Protein AF-A0A0G2EVJ6-F1 (afdb_monomer_lite)

Sequence (222 aa):
MAALQVKLEDRRQQDASMKEVREVLEREWEEVQRPVREKLGAYADEITNRDWMDGRSLSKDNCPQFAADLLIEIRSRFYADLAVEDEDTLAAGQEIREDPPTGPPTRRLLLENMKWVFDNKIKPLTEQFRKELFLCNGEGCEGNPKWYGFEGIIQHYGAKHTTAFSVGNVVVCWKEADWPEEPPFHPDPSKARYGFYNGYPSSSMASQVPAANRAYIRSSWG

Secondary structure (DSSP, 8-state):
-HHHHHHHHHHHHHHHHHHHHHHHHHHHHHHHHHHHHHHHHHHHHHHHHHHHTTTTT--TTTHHHHHHHHHHHHHHHHHHHHHHHHHHHHHTTPPPPPPPTTS--SSS-BHHHHHHHIIIIIHHHHTTT-S--EEB-STT-TTS--EE-HHHHHHHHHHHT-STT-BTTBS--TTTSBPPSS-SB-S-HHHHHHHHHHHS--------PPPP----------

Structure (mmCIF, N/CA/C/O backbone):
data_AF-A0A0G2EVJ6-F1
#
_entry.id   AF-A0A0G2EVJ6-F1
#
loop_
_atom_site.group_PDB
_atom_site.id
_atom_site.type_symbol
_atom_site.label_atom_id
_atom_site.label_alt_id
_atom_site.label_comp_id
_atom_site.label_asym_id
_atom_site.label_entity_id
_atom_site.label_seq_id
_atom_site.pdbx_PDB_ins_code
_atom_site.Cartn_x
_atom_site.Cartn_y
_atom_site.Cartn_z
_atom_site.occupancy
_atom_site.B_iso_or_equiv
_atom_site.auth_seq_id
_atom_site.auth_comp_id
_atom_site.auth_asym_id
_atom_site.auth_atom_id
_atom_site.pdbx_PDB_model_num
ATOM 1 N N . MET A 1 1 ? 7.126 39.626 37.340 1.00 59.19 1 MET A N 1
ATOM 2 C CA . MET A 1 1 ? 7.837 38.406 36.888 1.00 59.19 1 MET A CA 1
ATOM 3 C C . MET A 1 1 ? 7.084 37.113 37.218 1.00 59.19 1 MET A C 1
ATOM 5 O O . MET A 1 1 ? 7.028 36.261 36.347 1.00 59.19 1 MET A O 1
ATOM 9 N N . ALA A 1 2 ? 6.412 36.988 38.373 1.00 66.25 2 ALA A N 1
ATOM 10 C CA . ALA A 1 2 ? 5.641 35.785 38.735 1.00 66.25 2 ALA A CA 1
ATOM 11 C C . ALA A 1 2 ? 4.468 35.440 37.781 1.00 66.25 2 ALA A C 1
ATOM 13 O O . ALA A 1 2 ? 4.327 34.297 37.372 1.00 66.25 2 ALA A O 1
ATOM 14 N N . ALA A 1 3 ? 3.670 36.421 37.337 1.00 68.94 3 ALA A N 1
ATOM 15 C CA . ALA A 1 3 ? 2.520 36.161 36.454 1.00 68.94 3 ALA A CA 1
ATOM 16 C C . ALA A 1 3 ? 2.894 35.625 35.052 1.00 68.94 3 ALA A C 1
ATOM 18 O O . ALA A 1 3 ? 2.099 34.937 34.417 1.00 68.94 3 ALA A O 1
ATOM 19 N N . LEU A 1 4 ? 4.103 35.932 34.565 1.00 68.75 4 LEU A N 1
ATOM 20 C CA . LEU A 1 4 ? 4.627 35.380 33.309 1.00 68.75 4 LEU A CA 1
ATOM 21 C C . LEU A 1 4 ? 5.099 33.933 33.492 1.00 68.75 4 LEU A C 1
ATOM 23 O O . LEU A 1 4 ? 4.909 33.123 32.595 1.00 68.75 4 LEU A O 1
ATOM 27 N N . GLN A 1 5 ? 5.662 33.605 34.658 1.00 67.38 5 GLN A N 1
ATOM 28 C CA . GLN A 1 5 ? 6.067 32.239 34.996 1.00 67.38 5 GLN A CA 1
ATOM 29 C C . GLN A 1 5 ? 4.851 31.316 35.139 1.00 67.38 5 GLN A C 1
ATOM 31 O O . GLN A 1 5 ? 4.866 30.238 34.562 1.00 67.38 5 GLN A O 1
ATOM 36 N N . VAL A 1 6 ? 3.769 31.766 35.788 1.00 72.62 6 VAL A N 1
ATOM 37 C CA . VAL A 1 6 ? 2.520 30.982 35.889 1.00 72.62 6 VAL A CA 1
ATOM 38 C C . VAL A 1 6 ? 1.908 30.711 34.511 1.00 72.62 6 VAL A C 1
ATOM 40 O O . VAL A 1 6 ? 1.600 29.570 34.203 1.00 72.62 6 VAL A O 1
ATOM 43 N N . LYS A 1 7 ? 1.824 31.716 33.624 1.00 72.25 7 LYS A N 1
ATOM 44 C CA . LYS A 1 7 ? 1.300 31.514 32.257 1.00 72.25 7 LYS A CA 1
ATOM 45 C C . LYS A 1 7 ? 2.137 30.550 31.410 1.00 72.25 7 LYS A C 1
ATOM 47 O O . LYS A 1 7 ? 1.590 29.868 30.548 1.00 72.25 7 LYS A O 1
ATOM 52 N N . LEU A 1 8 ? 3.456 30.534 31.601 1.00 74.00 8 LEU A N 1
ATOM 53 C CA . LEU A 1 8 ? 4.340 29.597 30.907 1.00 74.00 8 LEU A CA 1
ATOM 54 C C . LEU A 1 8 ? 4.188 28.179 31.460 1.00 74.00 8 LEU A C 1
ATOM 56 O O . LEU A 1 8 ? 4.172 27.236 30.675 1.00 74.00 8 LEU A O 1
ATOM 60 N N . GLU A 1 9 ? 4.043 28.031 32.775 1.00 72.38 9 GLU A N 1
ATOM 61 C CA . GLU A 1 9 ? 3.844 26.726 33.406 1.00 72.38 9 GLU A CA 1
ATOM 62 C C . GLU A 1 9 ? 2.463 26.139 33.067 1.00 72.38 9 GLU A C 1
ATOM 64 O O . GLU A 1 9 ? 2.390 24.972 32.692 1.00 72.38 9 GLU A O 1
ATOM 69 N N . ASP A 1 10 ? 1.405 26.958 33.051 1.00 71.31 10 ASP A N 1
ATOM 70 C CA . ASP A 1 10 ? 0.063 26.563 32.594 1.00 71.31 10 ASP A CA 1
ATOM 71 C C . ASP A 1 10 ? 0.084 26.100 31.130 1.00 71.31 10 ASP A C 1
ATOM 73 O O . ASP A 1 10 ? -0.474 25.055 30.797 1.00 71.31 10 ASP A O 1
ATOM 77 N N . ARG A 1 11 ? 0.777 26.834 30.242 1.00 72.94 11 ARG A N 1
ATOM 78 C CA . ARG A 1 11 ? 0.942 26.419 28.838 1.00 72.94 11 ARG A CA 1
ATOM 79 C C . ARG A 1 11 ? 1.708 25.098 28.735 1.00 72.94 11 ARG A C 1
ATOM 81 O O . ARG A 1 11 ? 1.311 24.234 27.966 1.00 72.94 11 ARG A O 1
ATOM 88 N N . ARG A 1 12 ? 2.773 24.906 29.522 1.00 78.88 12 ARG A N 1
ATOM 89 C CA . ARG A 1 12 ? 3.545 23.649 29.532 1.00 78.88 12 ARG A CA 1
ATOM 90 C C . ARG A 1 12 ? 2.717 22.468 30.032 1.00 78.88 12 ARG A C 1
ATOM 92 O O . ARG A 1 12 ? 2.845 21.380 29.482 1.00 78.88 12 ARG A O 1
ATOM 99 N N . GLN A 1 13 ? 1.878 22.671 31.045 1.00 76.75 13 GLN A N 1
ATOM 100 C CA . GLN A 1 13 ? 0.962 21.644 31.546 1.00 76.75 13 GLN A CA 1
ATOM 101 C C . GLN A 1 13 ? -0.121 21.302 30.515 1.00 76.75 13 GLN A C 1
ATOM 103 O O . GLN A 1 13 ? -0.407 20.125 30.307 1.00 76.75 13 GLN A O 1
ATOM 108 N N . GLN A 1 14 ? -0.667 22.303 29.817 1.00 74.19 14 GLN A N 1
ATOM 109 C CA . GLN A 1 14 ? -1.601 22.089 28.707 1.00 74.19 14 GLN A CA 1
ATOM 110 C C . GLN A 1 14 ? -0.947 21.323 27.553 1.00 74.19 14 GLN A C 1
ATOM 112 O O . GLN A 1 14 ? -1.513 20.340 27.085 1.00 74.19 14 GLN A O 1
ATOM 117 N N . ASP A 1 15 ? 0.256 21.714 27.132 1.00 79.31 15 ASP A N 1
ATOM 118 C CA . ASP A 1 15 ? 0.995 21.032 26.064 1.00 79.31 15 ASP A CA 1
ATOM 119 C C . ASP A 1 15 ? 1.339 19.583 26.447 1.00 79.31 15 ASP A C 1
ATOM 121 O O . ASP A 1 15 ? 1.217 18.679 25.620 1.00 79.31 15 ASP A O 1
ATOM 125 N N . ALA A 1 16 ? 1.721 19.340 27.707 1.00 78.44 16 ALA A N 1
ATOM 126 C CA . ALA A 1 16 ? 1.982 17.996 28.221 1.00 78.44 16 ALA A CA 1
ATOM 127 C C . ALA A 1 16 ? 0.714 17.129 28.236 1.00 78.44 16 ALA A C 1
ATOM 129 O O . ALA A 1 16 ? 0.751 15.996 27.762 1.00 78.44 16 ALA A O 1
ATOM 130 N N . SER A 1 17 ? -0.411 17.674 28.704 1.00 82.75 17 SER A N 1
ATOM 131 C CA . SER A 1 17 ? -1.699 16.972 28.711 1.00 82.75 17 SER A CA 1
ATOM 132 C C . SER A 1 17 ? -2.198 16.675 27.292 1.00 82.75 17 SER A C 1
ATOM 134 O O . SER A 1 17 ? -2.613 15.555 27.007 1.00 82.75 17 SER A O 1
ATOM 136 N N . MET A 1 18 ? -2.088 17.628 26.361 1.00 83.56 18 MET A N 1
ATOM 137 C CA . MET A 1 18 ? -2.444 17.409 24.953 1.00 83.56 18 MET A CA 1
ATOM 138 C C . MET A 1 18 ? -1.558 16.352 24.292 1.00 83.56 18 MET A C 1
ATOM 140 O O . MET A 1 18 ? -2.039 15.560 23.480 1.00 83.56 18 MET A O 1
ATOM 144 N N . LYS A 1 19 ? -0.265 16.328 24.632 1.00 88.00 19 LYS A N 1
ATOM 145 C CA . LYS A 1 19 ? 0.661 15.307 24.145 1.00 88.00 19 LYS A CA 1
ATOM 146 C C . LYS A 1 19 ? 0.265 13.917 24.647 1.00 88.00 19 LYS A C 1
ATOM 148 O O . LYS A 1 19 ? 0.210 12.998 23.840 1.00 88.00 19 LYS A O 1
ATOM 153 N N . GLU A 1 20 ? -0.052 13.779 25.930 1.00 88.50 20 GLU A N 1
ATOM 154 C CA . GLU A 1 20 ? -0.500 12.508 26.512 1.00 88.50 20 GLU A CA 1
ATOM 155 C C . GLU A 1 20 ? -1.795 12.013 25.853 1.00 88.50 20 GLU A C 1
ATOM 157 O O . GLU A 1 20 ? -1.866 10.864 25.422 1.00 88.50 20 GLU A O 1
ATOM 162 N N . VAL A 1 21 ? -2.783 12.895 25.664 1.00 87.62 21 VAL A N 1
ATOM 163 C CA . VAL A 1 21 ? -4.025 12.559 24.944 1.00 87.62 21 VAL A CA 1
ATOM 164 C C . VAL A 1 21 ? -3.725 12.088 23.520 1.00 87.62 21 VAL A C 1
ATOM 166 O O . VAL A 1 21 ? -4.278 11.087 23.071 1.00 87.62 21 VAL A O 1
ATOM 169 N N . ARG A 1 22 ? -2.819 12.766 22.806 1.00 87.31 22 ARG A N 1
ATOM 170 C CA . ARG A 1 22 ? -2.419 12.366 21.451 1.00 87.31 22 ARG A CA 1
ATOM 171 C C . ARG A 1 22 ? -1.750 10.991 21.426 1.00 87.31 22 ARG A C 1
ATOM 173 O O . ARG A 1 22 ? -2.035 10.215 20.522 1.00 87.31 22 ARG A O 1
ATOM 180 N N . GLU A 1 23 ? -0.878 10.695 22.385 1.00 90.81 23 GLU A N 1
ATOM 181 C CA . GLU A 1 23 ? -0.206 9.394 22.485 1.00 90.81 23 GLU A CA 1
ATOM 182 C C . GLU A 1 23 ? -1.193 8.262 22.796 1.00 90.81 23 GLU A C 1
ATOM 184 O O . GLU A 1 23 ? -1.069 7.172 22.235 1.00 90.81 23 GLU A O 1
ATOM 189 N N . VAL A 1 24 ? -2.195 8.515 23.645 1.00 90.31 24 VAL A N 1
ATOM 190 C CA . VAL A 1 24 ? -3.279 7.554 23.909 1.00 90.31 24 VAL A CA 1
ATOM 191 C C . VAL A 1 24 ? -4.079 7.289 22.636 1.00 90.31 24 VAL A C 1
ATOM 193 O O . VAL A 1 24 ? -4.217 6.132 22.248 1.00 90.31 24 VAL A O 1
ATOM 196 N N . LEU A 1 25 ? -4.524 8.341 21.943 1.00 89.12 25 LEU A N 1
ATOM 197 C CA . LEU A 1 25 ? -5.277 8.208 20.691 1.00 89.12 25 LEU A CA 1
ATOM 198 C C . LEU A 1 25 ? -4.469 7.493 19.601 1.00 89.12 25 LEU A C 1
ATOM 200 O O . LEU A 1 25 ? -5.015 6.699 18.840 1.00 89.12 25 LEU A O 1
ATOM 204 N N . GLU A 1 26 ? -3.165 7.756 19.516 1.00 90.06 26 GLU A N 1
ATOM 205 C CA . GLU A 1 26 ? -2.283 7.076 18.570 1.00 90.06 26 GLU A CA 1
ATOM 206 C C . GLU A 1 26 ? -2.161 5.584 18.880 1.00 90.06 26 GLU A C 1
ATOM 208 O O . GLU A 1 26 ? -2.280 4.765 17.970 1.00 90.06 26 GLU A O 1
ATOM 213 N N . ARG A 1 27 ? -2.010 5.219 20.155 1.00 91.69 27 ARG A N 1
ATOM 214 C CA . ARG A 1 27 ? -1.963 3.815 20.571 1.00 91.69 27 ARG A CA 1
ATOM 215 C C . ARG A 1 27 ? -3.281 3.096 20.305 1.00 91.69 27 ARG A C 1
ATOM 217 O O . ARG A 1 27 ? -3.271 1.981 19.798 1.00 91.69 27 ARG A O 1
ATOM 224 N N . GLU A 1 28 ? -4.409 3.718 20.631 1.00 91.75 28 GLU A N 1
ATOM 225 C CA . GLU A 1 28 ? -5.732 3.155 20.344 1.00 91.75 28 GLU A CA 1
ATOM 226 C C . GLU A 1 28 ? -5.928 2.947 18.841 1.00 91.75 28 GLU A C 1
ATOM 228 O O . GLU A 1 28 ? -6.404 1.894 18.415 1.00 91.75 28 GLU A O 1
ATOM 233 N N . TRP A 1 29 ? -5.492 3.912 18.028 1.00 92.62 29 TRP A N 1
ATOM 234 C CA . TRP A 1 29 ? -5.509 3.786 16.575 1.00 92.62 29 TRP A CA 1
ATOM 235 C C . TRP A 1 29 ? -4.677 2.584 16.109 1.00 92.62 29 TRP A C 1
ATOM 237 O O . TRP A 1 29 ? -5.150 1.785 15.301 1.00 92.62 29 TRP A O 1
ATOM 247 N N . GLU A 1 30 ? -3.462 2.412 16.636 1.00 93.31 30 GLU A N 1
ATOM 248 C CA . GLU A 1 30 ? -2.589 1.283 16.291 1.00 93.31 30 GLU A CA 1
ATOM 249 C C . GLU A 1 30 ? -3.184 -0.069 16.690 1.00 93.31 30 GLU A C 1
ATOM 251 O O . GLU A 1 30 ? -3.120 -1.015 15.905 1.00 93.31 30 GLU A O 1
ATOM 256 N N . GLU A 1 31 ? -3.802 -0.159 17.867 1.00 94.19 31 GLU A N 1
ATOM 257 C CA . GLU A 1 31 ? -4.460 -1.376 18.350 1.00 94.19 31 GLU A CA 1
ATOM 258 C C . GLU A 1 31 ? -5.649 -1.772 17.466 1.00 94.19 31 GLU A C 1
ATOM 260 O O . GLU A 1 31 ? -5.790 -2.946 17.118 1.00 94.19 31 GLU A O 1
ATOM 265 N N . VAL A 1 32 ? -6.468 -0.802 17.042 1.00 94.19 32 VAL A N 1
ATOM 266 C CA . VAL A 1 32 ? -7.594 -1.038 16.117 1.00 94.19 32 VAL A CA 1
ATOM 267 C C . VAL A 1 32 ? -7.100 -1.468 14.733 1.00 94.19 32 VAL A C 1
ATOM 269 O O . VAL A 1 32 ? -7.730 -2.296 14.080 1.00 94.19 32 VAL A O 1
ATOM 272 N N . GLN A 1 33 ? -5.969 -0.928 14.278 1.00 95.88 33 GLN A N 1
ATOM 273 C CA . GLN A 1 33 ? -5.402 -1.214 12.956 1.00 95.88 33 GLN A CA 1
ATOM 274 C C . GLN A 1 33 ? -4.508 -2.455 12.921 1.00 95.88 33 GLN A C 1
ATOM 276 O O . GLN A 1 33 ? -4.187 -2.945 11.834 1.00 95.88 33 GLN A O 1
ATOM 281 N N . ARG A 1 34 ? -4.109 -2.996 14.078 1.00 95.94 34 ARG A N 1
ATOM 282 C CA . ARG A 1 34 ? -3.268 -4.197 14.164 1.00 95.94 34 ARG A CA 1
ATOM 283 C C . ARG A 1 34 ? -3.858 -5.389 13.395 1.00 95.94 34 ARG A C 1
ATOM 285 O O . ARG A 1 34 ? -3.121 -5.921 12.570 1.00 95.94 34 ARG A O 1
ATOM 292 N N . PRO A 1 35 ? -5.144 -5.770 13.547 1.00 96.12 35 PRO A N 1
ATOM 293 C CA . PRO A 1 35 ? -5.710 -6.896 12.798 1.00 96.12 35 PRO A CA 1
ATOM 294 C C . PRO A 1 35 ? -5.681 -6.683 11.280 1.00 96.12 35 PRO A C 1
ATOM 296 O O . PRO A 1 35 ? -5.442 -7.621 10.523 1.00 96.12 35 PRO A O 1
ATOM 299 N N . VAL A 1 36 ? -5.867 -5.438 10.820 1.00 96.88 36 VAL A N 1
ATOM 300 C CA . VAL A 1 36 ? -5.757 -5.095 9.395 1.00 96.88 36 VAL A CA 1
ATOM 301 C C . VAL A 1 36 ? -4.319 -5.308 8.926 1.00 96.88 36 VAL A C 1
ATOM 303 O O . VAL A 1 36 ? -4.091 -5.982 7.928 1.00 96.88 36 VAL A O 1
ATOM 306 N N . ARG A 1 37 ? -3.326 -4.801 9.667 1.00 97.69 37 ARG A N 1
ATOM 307 C CA . ARG A 1 37 ? -1.899 -4.987 9.346 1.00 97.69 37 ARG A CA 1
ATOM 308 C C . ARG A 1 37 ? -1.487 -6.460 9.354 1.00 97.69 37 ARG A C 1
ATOM 310 O O . ARG A 1 37 ? -0.756 -6.879 8.465 1.00 97.69 37 ARG A O 1
ATOM 317 N N . GLU A 1 38 ? -1.975 -7.250 10.305 1.00 98.12 38 GLU A N 1
ATOM 318 C CA . GLU A 1 38 ? -1.740 -8.698 10.355 1.00 98.12 38 GLU A CA 1
ATOM 319 C C . GLU A 1 38 ? -2.305 -9.401 9.113 1.00 98.12 38 GLU A C 1
ATOM 321 O O . GLU A 1 38 ? -1.576 -10.147 8.457 1.00 98.12 38 GLU A O 1
ATOM 326 N N . LYS A 1 39 ? -3.552 -9.091 8.728 1.00 97.75 39 LYS A N 1
ATOM 327 C CA . LYS A 1 39 ? -4.203 -9.620 7.515 1.00 97.75 39 LYS A CA 1
ATOM 328 C C . LYS A 1 39 ? -3.414 -9.261 6.250 1.00 97.75 39 LYS A C 1
ATOM 330 O O . LYS A 1 39 ? -3.073 -10.139 5.462 1.00 97.75 39 LYS A O 1
ATOM 335 N N . LEU A 1 40 ? -3.026 -7.993 6.092 1.00 98.50 40 LEU A N 1
ATOM 336 C CA . LEU A 1 40 ? -2.210 -7.544 4.953 1.00 98.50 40 LEU A CA 1
ATOM 337 C C . LEU A 1 40 ? -0.808 -8.159 4.954 1.00 98.50 40 LEU A C 1
ATOM 339 O O . LEU A 1 40 ? -0.258 -8.455 3.895 1.00 98.50 40 LEU A O 1
ATOM 343 N N . GLY A 1 41 ? -0.227 -8.355 6.136 1.00 98.31 41 GLY A N 1
ATOM 344 C CA . GLY A 1 41 ? 1.062 -9.004 6.294 1.00 98.31 41 GLY A CA 1
ATOM 345 C C . GLY A 1 41 ? 1.029 -10.460 5.840 1.00 98.31 41 GLY A C 1
ATOM 346 O O . GLY A 1 41 ? 1.921 -10.868 5.102 1.00 98.31 41 GLY A O 1
ATOM 347 N N . ALA A 1 42 ? -0.018 -11.200 6.214 1.00 98.38 42 ALA A N 1
ATOM 348 C CA . ALA A 1 42 ? -0.234 -12.574 5.771 1.00 98.38 42 ALA A CA 1
ATOM 349 C C . ALA A 1 42 ? -0.391 -12.658 4.246 1.00 98.38 42 ALA A C 1
ATOM 351 O O . ALA A 1 42 ? 0.273 -13.472 3.607 1.00 98.38 42 ALA A O 1
ATOM 352 N N . TYR A 1 43 ? -1.180 -11.762 3.640 1.00 98.38 43 TYR A N 1
ATOM 353 C CA . TYR A 1 43 ? -1.289 -11.693 2.180 1.00 98.38 43 TYR A CA 1
ATOM 354 C C . TYR A 1 43 ? 0.063 -11.461 1.514 1.00 98.38 43 TYR A C 1
ATOM 356 O O . TYR A 1 43 ? 0.409 -12.163 0.566 1.00 98.38 43 TYR A O 1
ATOM 364 N N . ALA A 1 44 ? 0.836 -10.499 2.019 1.00 98.19 44 ALA A N 1
ATOM 365 C CA . ALA A 1 44 ? 2.145 -10.180 1.474 1.00 98.19 44 ALA A CA 1
ATOM 366 C C . ALA A 1 44 ? 3.099 -11.381 1.534 1.00 98.19 44 ALA A C 1
ATOM 368 O O . ALA A 1 44 ? 3.784 -11.670 0.551 1.00 98.19 44 ALA A O 1
ATOM 369 N N . ASP A 1 45 ? 3.130 -12.085 2.666 1.00 98.00 45 ASP A N 1
ATOM 370 C CA . ASP A 1 45 ? 3.991 -13.252 2.869 1.00 98.00 45 ASP A CA 1
ATOM 371 C C . ASP A 1 45 ? 3.592 -14.400 1.928 1.00 98.00 45 ASP A C 1
ATOM 373 O O . ASP A 1 45 ? 4.454 -15.007 1.288 1.00 98.00 45 ASP A O 1
ATOM 377 N N . GLU A 1 46 ? 2.291 -14.655 1.769 1.00 97.00 46 GLU A N 1
ATOM 378 C CA . GLU A 1 46 ? 1.776 -15.681 0.858 1.00 97.00 46 GLU A CA 1
ATOM 379 C C . GLU A 1 46 ? 2.113 -15.387 -0.609 1.00 97.00 46 GLU A C 1
ATOM 381 O O . GLU A 1 46 ? 2.635 -16.264 -1.298 1.00 97.00 46 GLU A O 1
ATOM 386 N N . ILE A 1 47 ? 1.874 -14.160 -1.083 1.00 96.56 47 ILE A N 1
ATOM 387 C CA . ILE A 1 47 ? 2.177 -13.755 -2.468 1.00 96.56 47 ILE A CA 1
ATOM 388 C C . ILE A 1 47 ? 3.689 -13.824 -2.724 1.00 96.56 47 ILE A C 1
ATOM 390 O O . ILE A 1 47 ? 4.143 -14.357 -3.739 1.00 96.56 47 ILE A O 1
ATOM 394 N N . THR A 1 48 ? 4.493 -13.338 -1.774 1.00 96.75 48 THR A N 1
ATOM 395 C CA . THR A 1 48 ? 5.959 -13.346 -1.887 1.00 96.75 48 THR A CA 1
ATOM 396 C C . THR A 1 48 ? 6.512 -14.772 -1.934 1.00 96.75 48 THR A C 1
ATOM 398 O O . THR A 1 48 ? 7.439 -15.061 -2.697 1.00 96.75 48 THR A O 1
ATOM 401 N N . ASN A 1 49 ? 5.944 -15.694 -1.156 1.00 95.50 49 ASN A N 1
ATOM 402 C CA . ASN A 1 49 ? 6.335 -17.100 -1.189 1.00 95.50 49 ASN A CA 1
ATOM 403 C C . ASN A 1 49 ? 5.935 -17.763 -2.516 1.00 95.50 49 ASN A C 1
ATOM 405 O O . ASN A 1 49 ? 6.781 -18.377 -3.171 1.00 95.50 49 ASN A O 1
ATOM 409 N N . ARG A 1 50 ? 4.672 -17.578 -2.921 1.00 94.38 50 ARG A N 1
ATOM 410 C CA . ARG A 1 50 ? 4.059 -18.205 -4.099 1.00 94.38 50 ARG A CA 1
ATOM 411 C C . ARG A 1 50 ? 4.753 -17.804 -5.401 1.00 94.38 50 ARG A C 1
ATOM 413 O O . ARG A 1 50 ? 5.106 -18.681 -6.185 1.00 94.38 50 ARG A O 1
ATOM 420 N N . ASP A 1 51 ? 4.993 -16.508 -5.599 1.00 92.69 51 ASP A N 1
ATOM 421 C CA . ASP A 1 51 ? 5.404 -15.980 -6.909 1.00 92.69 51 ASP A CA 1
ATOM 422 C C . ASP A 1 51 ? 6.869 -15.525 -6.954 1.00 92.69 51 ASP A C 1
ATOM 424 O O . ASP A 1 51 ? 7.489 -15.498 -8.018 1.00 92.69 51 ASP A O 1
ATOM 428 N N . TRP A 1 52 ? 7.457 -15.196 -5.798 1.00 93.25 52 TRP A N 1
ATOM 429 C CA . TRP A 1 52 ? 8.771 -14.542 -5.719 1.00 93.25 52 TRP A CA 1
ATOM 430 C C . TRP A 1 52 ? 9.836 -15.373 -5.001 1.00 93.25 52 TRP A C 1
ATOM 432 O O . TRP A 1 52 ? 10.905 -14.864 -4.653 1.00 93.25 52 TRP A O 1
ATOM 442 N N . MET A 1 53 ? 9.573 -16.670 -4.805 1.00 91.62 53 MET A N 1
ATOM 443 C CA . MET A 1 53 ? 10.463 -17.602 -4.106 1.00 91.62 53 MET A CA 1
ATOM 444 C C . MET A 1 53 ? 10.958 -17.033 -2.771 1.00 91.62 53 MET A C 1
ATOM 446 O O . MET A 1 53 ? 12.151 -17.125 -2.468 1.00 91.62 53 MET A O 1
ATOM 450 N N . ASP A 1 54 ? 10.053 -16.423 -1.997 1.00 88.88 54 ASP A N 1
ATOM 451 C CA . ASP A 1 54 ? 10.379 -15.805 -0.706 1.00 88.88 54 ASP A CA 1
ATOM 452 C C . ASP A 1 54 ? 11.463 -14.712 -0.859 1.00 88.88 54 ASP A C 1
ATOM 454 O O . ASP A 1 54 ? 12.473 -14.658 -0.160 1.00 88.88 54 ASP A O 1
ATOM 458 N N . GLY A 1 55 ? 11.312 -13.892 -1.903 1.00 87.38 55 GLY A N 1
ATOM 459 C CA . GLY A 1 55 ? 12.218 -12.799 -2.256 1.00 87.38 55 GLY A CA 1
ATOM 460 C C . GLY A 1 55 ? 13.537 -13.226 -2.914 1.00 87.38 55 GLY A C 1
ATOM 461 O O . GLY A 1 55 ? 14.292 -12.367 -3.371 1.00 87.38 55 GLY A O 1
ATOM 462 N N . ARG A 1 56 ? 13.841 -14.527 -3.023 1.00 90.19 56 ARG A N 1
ATOM 463 C CA . ARG A 1 56 ? 15.116 -15.009 -3.597 1.00 90.19 56 ARG A CA 1
ATOM 464 C C . ARG A 1 56 ? 15.245 -14.785 -5.100 1.00 90.19 56 ARG A C 1
ATOM 466 O O . ARG A 1 56 ? 16.363 -14.758 -5.606 1.00 90.19 56 ARG A O 1
ATOM 473 N N . SER A 1 57 ? 14.132 -14.638 -5.819 1.00 92.50 57 SER A N 1
ATOM 474 C CA . SER A 1 57 ? 14.146 -14.314 -7.252 1.00 92.50 57 SER A CA 1
ATOM 475 C C . SER A 1 57 ? 14.333 -12.818 -7.532 1.00 92.50 57 SER A C 1
ATOM 477 O O . SER A 1 57 ? 14.406 -12.416 -8.698 1.00 92.50 57 SER A O 1
ATOM 479 N N . LEU A 1 58 ? 14.388 -11.979 -6.489 1.00 95.44 58 LEU A N 1
ATOM 480 C CA . LEU A 1 58 ? 14.458 -10.534 -6.648 1.00 95.44 58 LEU A CA 1
ATOM 481 C C . LEU A 1 58 ? 15.831 -10.075 -7.129 1.00 95.44 58 LEU A C 1
ATOM 483 O O . LEU A 1 58 ? 16.888 -10.582 -6.758 1.00 95.44 58 LEU A O 1
ATOM 487 N N . SER A 1 59 ? 15.783 -9.063 -7.977 1.00 94.62 59 SER A N 1
ATOM 488 C CA . SER A 1 59 ? 16.912 -8.429 -8.624 1.00 94.62 59 SER A CA 1
ATOM 489 C C . SER A 1 59 ? 16.616 -6.945 -8.822 1.00 94.62 59 SER A C 1
ATOM 491 O O . SER A 1 59 ? 15.494 -6.460 -8.648 1.00 94.62 59 SER A O 1
ATOM 493 N N . LYS A 1 60 ? 17.633 -6.205 -9.259 1.00 93.38 60 LYS A N 1
ATOM 494 C CA . LYS A 1 60 ? 17.498 -4.781 -9.577 1.00 93.38 60 LYS A CA 1
ATOM 495 C C . LYS A 1 60 ? 16.471 -4.484 -10.668 1.00 93.38 60 LYS A C 1
ATOM 497 O O . LYS A 1 60 ? 15.876 -3.408 -10.634 1.00 93.38 60 LYS A O 1
ATOM 502 N N . ASP A 1 61 ? 16.256 -5.415 -11.591 1.00 91.88 61 ASP A N 1
ATOM 503 C CA . ASP A 1 61 ? 15.393 -5.185 -12.747 1.00 91.88 61 ASP A CA 1
ATOM 504 C C . ASP A 1 61 ? 13.930 -5.544 -12.469 1.00 91.88 61 ASP A C 1
ATOM 506 O O . ASP A 1 61 ? 13.041 -4.854 -12.959 1.00 91.88 61 ASP A O 1
ATOM 510 N N . ASN A 1 62 ? 13.666 -6.560 -11.637 1.00 94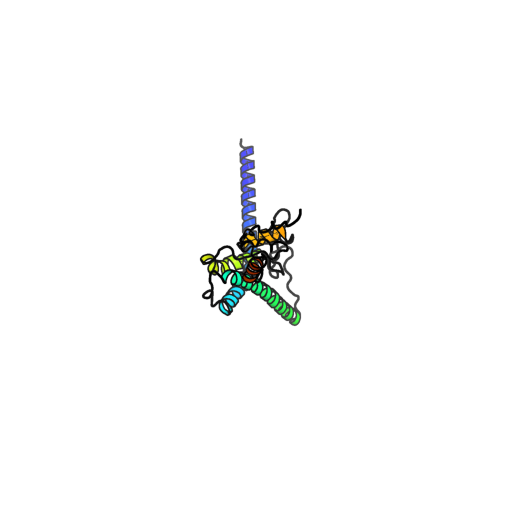.69 62 ASN A N 1
ATOM 511 C CA . ASN A 1 62 ? 12.301 -7.006 -11.331 1.00 94.69 62 ASN A CA 1
ATOM 512 C C . ASN A 1 62 ? 11.738 -6.470 -10.002 1.00 94.69 62 ASN A C 1
ATOM 514 O O . ASN A 1 62 ? 10.527 -6.535 -9.808 1.00 94.69 62 ASN A O 1
ATOM 518 N N . CYS A 1 63 ? 12.553 -5.888 -9.111 1.00 95.25 63 CYS A N 1
ATOM 519 C CA . CYS A 1 63 ? 12.044 -5.342 -7.847 1.00 95.25 63 CYS A CA 1
ATOM 520 C C . CYS A 1 63 ? 10.969 -4.239 -7.991 1.00 95.25 63 CYS A C 1
ATOM 522 O O . CYS A 1 63 ? 10.091 -4.194 -7.128 1.00 95.25 63 CYS A O 1
ATOM 524 N N . PRO A 1 64 ? 10.941 -3.393 -9.050 1.00 96.75 64 PRO A N 1
ATOM 525 C CA . PRO A 1 64 ? 9.811 -2.491 -9.277 1.00 96.75 64 PRO A CA 1
ATOM 526 C C . PRO A 1 64 ? 8.506 -3.233 -9.579 1.00 96.75 64 PRO A C 1
ATOM 528 O O . PRO A 1 64 ? 7.457 -2.850 -9.072 1.00 96.75 64 PRO A O 1
ATOM 531 N N . GLN A 1 65 ? 8.583 -4.301 -10.382 1.00 96.62 65 GLN A N 1
ATOM 532 C CA . GLN A 1 65 ? 7.423 -5.119 -10.736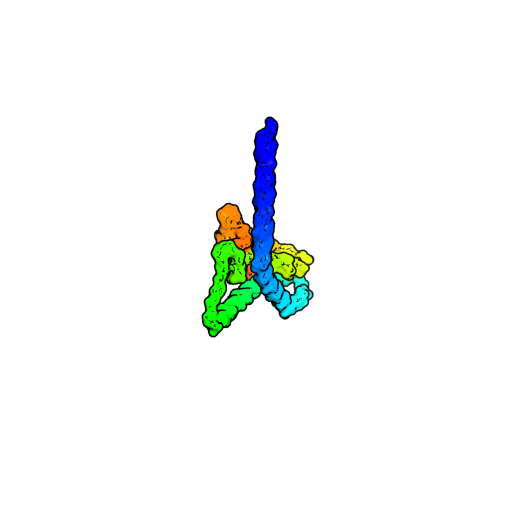 1.00 96.62 65 GLN A CA 1
ATOM 533 C C . GLN A 1 65 ? 6.884 -5.841 -9.501 1.00 96.62 65 GLN A C 1
ATOM 535 O O . GLN A 1 65 ? 5.702 -5.738 -9.211 1.00 96.62 65 GLN A O 1
ATOM 540 N N . PHE A 1 66 ? 7.773 -6.453 -8.714 1.00 97.44 66 PHE A N 1
ATOM 541 C CA . PHE A 1 66 ? 7.423 -7.062 -7.430 1.00 97.44 66 PHE A CA 1
ATOM 542 C C . PHE A 1 66 ? 6.653 -6.101 -6.520 1.00 97.44 66 PHE A C 1
ATOM 544 O O . PHE A 1 66 ? 5.600 -6.451 -5.997 1.00 97.44 66 PHE A O 1
ATOM 551 N N . ALA A 1 67 ? 7.159 -4.876 -6.342 1.00 97.81 67 ALA A N 1
ATOM 552 C CA . ALA A 1 67 ? 6.514 -3.896 -5.477 1.00 97.81 67 ALA A CA 1
ATOM 553 C C . ALA A 1 67 ? 5.121 -3.484 -5.987 1.00 97.81 67 ALA A C 1
ATOM 555 O O . ALA A 1 67 ? 4.213 -3.292 -5.178 1.00 97.81 67 ALA A O 1
ATOM 556 N N . ALA A 1 68 ? 4.951 -3.347 -7.306 1.00 97.75 68 ALA A N 1
ATOM 557 C CA . ALA A 1 68 ? 3.665 -3.026 -7.916 1.00 97.75 68 ALA A CA 1
ATOM 558 C C . ALA A 1 68 ? 2.664 -4.184 -7.773 1.00 97.75 68 ALA A C 1
ATOM 560 O O . ALA A 1 68 ? 1.570 -3.971 -7.248 1.00 97.75 68 ALA A O 1
ATOM 561 N N . ASP A 1 69 ? 3.063 -5.397 -8.164 1.00 97.19 69 ASP A N 1
ATOM 562 C CA . ASP A 1 69 ? 2.225 -6.601 -8.115 1.00 97.19 69 ASP A CA 1
ATOM 563 C C . ASP A 1 69 ? 1.738 -6.874 -6.694 1.00 97.19 69 ASP A C 1
ATOM 565 O O . ASP A 1 69 ? 0.544 -7.071 -6.473 1.00 97.19 69 ASP A O 1
ATOM 569 N N . LEU A 1 70 ? 2.643 -6.796 -5.711 1.00 97.94 70 LEU A N 1
ATOM 570 C CA . LEU A 1 70 ? 2.310 -7.076 -4.320 1.00 97.94 70 LEU A CA 1
ATOM 571 C C . LEU A 1 70 ? 1.240 -6.114 -3.787 1.00 97.94 70 LEU A C 1
ATOM 573 O O . LEU A 1 70 ? 0.266 -6.548 -3.181 1.00 97.94 70 LEU A O 1
ATOM 577 N N . LEU A 1 71 ? 1.389 -4.806 -4.023 1.00 98.50 71 LEU A N 1
ATOM 578 C CA . LEU A 1 71 ? 0.425 -3.808 -3.543 1.00 98.50 71 LEU A CA 1
ATOM 579 C C . LEU A 1 71 ? -0.932 -3.922 -4.258 1.00 98.50 71 LEU A C 1
ATOM 581 O O . LEU A 1 71 ? -1.973 -3.732 -3.625 1.00 98.50 71 LEU A O 1
ATOM 585 N N . ILE A 1 72 ? -0.931 -4.234 -5.557 1.00 98.31 72 ILE A N 1
ATOM 586 C CA . ILE A 1 72 ? -2.156 -4.420 -6.347 1.00 98.31 72 ILE A CA 1
ATOM 587 C C . ILE A 1 72 ? -2.911 -5.666 -5.877 1.00 98.31 72 ILE A C 1
ATOM 589 O O . ILE A 1 72 ? -4.111 -5.592 -5.598 1.00 98.31 72 ILE A O 1
ATOM 593 N N . GLU A 1 73 ? -2.219 -6.797 -5.745 1.00 98.00 73 GLU A N 1
ATOM 594 C CA . GLU A 1 73 ? -2.847 -8.057 -5.352 1.00 98.00 73 GLU A CA 1
ATOM 595 C C . GLU A 1 73 ? -3.338 -8.019 -3.901 1.00 98.00 73 GLU A C 1
ATOM 597 O O . GLU A 1 73 ? -4.454 -8.458 -3.633 1.00 98.00 73 GLU A O 1
ATOM 602 N N . ILE A 1 74 ? -2.581 -7.417 -2.976 1.00 98.38 74 ILE A N 1
ATOM 603 C CA . ILE A 1 74 ? -3.024 -7.221 -1.585 1.00 98.38 74 ILE A CA 1
ATOM 604 C C . ILE A 1 74 ? -4.350 -6.463 -1.533 1.00 98.38 74 ILE A C 1
ATOM 606 O O . ILE A 1 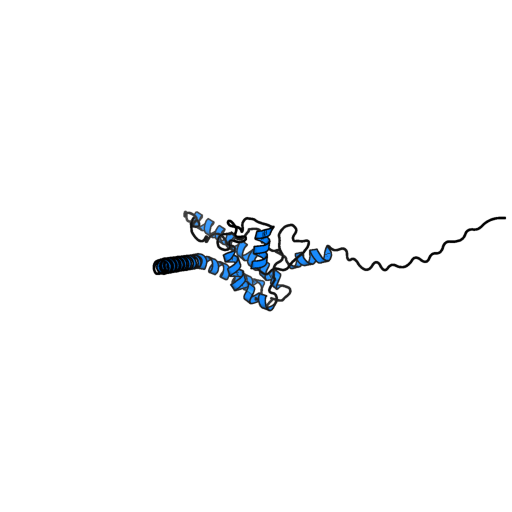74 ? -5.261 -6.872 -0.811 1.00 98.38 74 ILE A O 1
ATOM 610 N N . ARG A 1 75 ? -4.484 -5.378 -2.307 1.00 98.12 75 ARG A N 1
ATOM 611 C CA . ARG A 1 75 ? -5.735 -4.616 -2.374 1.00 98.12 75 ARG A CA 1
ATOM 612 C C . ARG A 1 75 ? -6.870 -5.480 -2.921 1.00 98.12 75 ARG A C 1
ATOM 614 O O . ARG A 1 75 ? -7.945 -5.518 -2.327 1.00 98.12 75 ARG A O 1
ATOM 621 N N . SER A 1 76 ? -6.638 -6.147 -4.052 1.00 97.81 76 SER A N 1
ATOM 622 C CA . SER A 1 76 ? -7.646 -6.995 -4.698 1.00 97.81 76 SER A CA 1
ATOM 623 C C . SER A 1 76 ? -8.140 -8.088 -3.753 1.00 97.81 76 SER A C 1
ATOM 625 O O . SER A 1 76 ? -9.347 -8.246 -3.580 1.00 97.81 76 SER A O 1
ATOM 627 N N . ARG A 1 77 ? -7.215 -8.773 -3.080 1.00 97.62 77 ARG A N 1
ATOM 628 C CA . ARG A 1 77 ? -7.527 -9.837 -2.130 1.00 97.62 77 ARG A CA 1
ATOM 629 C C . ARG A 1 77 ? -8.250 -9.328 -0.891 1.00 97.62 77 ARG A C 1
ATOM 631 O O . ARG A 1 77 ? -9.201 -9.959 -0.458 1.00 97.62 77 ARG A O 1
ATOM 638 N N . PHE A 1 78 ? -7.854 -8.176 -0.352 1.00 98.19 78 PHE A N 1
ATOM 639 C CA . PHE A 1 78 ? -8.525 -7.590 0.808 1.00 98.19 78 PHE A CA 1
ATOM 640 C C . PHE A 1 78 ? -10.021 -7.368 0.556 1.00 98.19 78 PHE A C 1
ATOM 642 O O . PHE A 1 78 ? -10.843 -7.775 1.372 1.00 98.19 78 PHE A O 1
ATOM 649 N N . TYR A 1 79 ? -10.378 -6.763 -0.580 1.00 97.81 79 TYR A N 1
ATOM 650 C CA . TYR A 1 79 ? -11.784 -6.519 -0.910 1.00 97.81 79 TYR A CA 1
ATOM 651 C C . TYR A 1 79 ? -12.525 -7.784 -1.363 1.00 97.81 79 TYR A C 1
ATOM 653 O O . TYR A 1 79 ? -13.721 -7.891 -1.109 1.00 97.81 79 TYR A O 1
ATOM 661 N N . ALA A 1 80 ? -11.839 -8.754 -1.979 1.00 97.50 80 ALA A N 1
ATOM 662 C CA . ALA A 1 80 ? -12.431 -10.055 -2.291 1.00 97.50 80 ALA A CA 1
ATOM 663 C C . ALA A 1 80 ? -12.795 -10.831 -1.015 1.00 97.50 80 ALA A C 1
ATOM 665 O O . ALA A 1 80 ? -13.917 -11.312 -0.893 1.00 97.50 80 ALA A O 1
ATOM 666 N N . ASP A 1 81 ? -11.885 -10.887 -0.041 1.00 96.56 81 ASP A N 1
ATOM 667 C CA . ASP A 1 81 ? -12.136 -11.552 1.239 1.00 96.56 81 ASP A CA 1
ATOM 668 C C . ASP A 1 81 ? -13.246 -10.835 2.023 1.00 96.56 81 ASP A C 1
ATOM 670 O O . ASP A 1 81 ? -14.091 -11.499 2.611 1.00 96.56 81 ASP A O 1
ATOM 674 N N . LEU A 1 82 ? -13.306 -9.495 1.988 1.00 95.62 82 LEU A N 1
ATOM 675 C CA . LEU A 1 82 ? -14.429 -8.751 2.577 1.00 95.62 82 LEU A CA 1
ATOM 676 C C . LEU A 1 82 ? -15.773 -9.095 1.921 1.00 95.62 82 LEU A C 1
ATOM 678 O O . LEU A 1 82 ? -16.764 -9.235 2.628 1.00 95.62 82 LEU A O 1
ATOM 682 N N . ALA A 1 83 ? -15.818 -9.246 0.595 1.00 96.44 83 ALA A N 1
ATOM 683 C CA . ALA A 1 83 ? -17.047 -9.624 -0.097 1.00 96.44 83 ALA A CA 1
ATOM 684 C C . ALA A 1 83 ? -17.527 -11.025 0.320 1.00 96.44 83 ALA A C 1
ATOM 686 O O . ALA A 1 83 ? -18.716 -11.215 0.555 1.00 96.44 83 ALA A O 1
ATOM 687 N N . VAL A 1 84 ? -16.603 -11.979 0.480 1.00 96.62 84 VAL A N 1
ATOM 688 C CA . VAL A 1 84 ? -16.918 -13.328 0.983 1.00 96.62 84 VAL A CA 1
ATOM 689 C C . VAL A 1 84 ? -17.399 -13.280 2.438 1.00 96.62 84 VAL A C 1
ATOM 691 O O . VAL A 1 84 ? -18.420 -13.879 2.764 1.00 96.62 84 VAL A O 1
ATOM 694 N N . GLU A 1 85 ? -16.714 -12.529 3.307 1.00 94.69 85 GLU A N 1
ATOM 695 C CA . GLU A 1 85 ? -17.125 -12.330 4.707 1.00 94.69 85 GLU A CA 1
ATOM 696 C C . GLU A 1 85 ? -18.541 -11.732 4.805 1.00 94.69 85 GLU A C 1
ATOM 698 O O . GLU A 1 85 ? -19.331 -12.124 5.669 1.00 94.69 85 GLU A O 1
ATOM 703 N N . ASP A 1 86 ? -18.880 -10.801 3.914 1.00 95.62 86 ASP A N 1
ATOM 704 C CA . ASP A 1 86 ? -20.200 -10.176 3.857 1.00 95.62 86 ASP A CA 1
ATOM 705 C C . ASP A 1 86 ? -21.278 -11.159 3.385 1.00 95.62 86 ASP A C 1
ATOM 707 O O . ASP A 1 86 ? -22.351 -11.222 3.989 1.00 95.62 86 ASP A O 1
ATOM 711 N N . GLU A 1 87 ? -20.997 -11.963 2.356 1.00 96.31 87 GLU A N 1
ATOM 712 C CA . GLU A 1 87 ? -21.898 -13.026 1.890 1.00 96.31 87 GLU A CA 1
ATOM 713 C C . GLU A 1 87 ? -22.191 -14.047 3.000 1.00 96.31 87 GLU A C 1
ATOM 715 O O . GLU A 1 87 ? -23.359 -14.366 3.245 1.00 96.31 87 GLU A O 1
ATOM 720 N N . ASP A 1 88 ? -21.163 -14.497 3.723 1.00 96.38 88 ASP A N 1
ATOM 721 C CA . ASP A 1 88 ? -21.298 -15.432 4.846 1.00 96.38 88 ASP A CA 1
ATOM 722 C C . ASP A 1 88 ? -22.099 -14.820 6.008 1.00 96.38 88 ASP A C 1
ATOM 724 O O . ASP A 1 88 ? -22.962 -15.480 6.598 1.00 96.38 88 ASP A O 1
ATOM 728 N N . THR A 1 89 ? -21.862 -13.541 6.317 1.00 95.19 89 THR A N 1
ATOM 729 C CA . THR A 1 89 ? -22.581 -12.801 7.371 1.00 95.19 89 THR A CA 1
ATOM 730 C C . THR A 1 89 ? -24.071 -12.690 7.042 1.00 95.19 89 THR A C 1
ATOM 732 O O . THR A 1 89 ? -24.929 -12.984 7.882 1.00 95.19 89 THR A O 1
ATOM 735 N N . LEU A 1 90 ? -24.395 -12.336 5.796 1.00 95.88 90 LEU A N 1
ATOM 736 C CA . LEU A 1 90 ? -25.775 -12.260 5.319 1.00 95.88 90 LEU A CA 1
ATOM 737 C C . LEU A 1 90 ? -26.443 -13.641 5.287 1.00 95.88 90 LEU A C 1
ATOM 739 O O . LEU A 1 90 ? -27.602 -13.769 5.686 1.00 95.88 90 LEU A O 1
ATOM 743 N N . ALA A 1 91 ? -25.723 -14.687 4.870 1.00 96.06 91 ALA A N 1
ATOM 744 C CA . ALA A 1 91 ? -26.218 -16.065 4.878 1.00 96.06 91 ALA A CA 1
ATOM 745 C C . ALA A 1 91 ? -26.509 -16.576 6.301 1.00 96.06 91 ALA A C 1
ATOM 747 O O . ALA A 1 91 ? -27.455 -17.340 6.505 1.00 96.06 91 ALA A O 1
ATOM 748 N N . ALA A 1 92 ? -25.749 -16.110 7.297 1.00 96.12 92 ALA A N 1
ATOM 749 C CA . ALA A 1 92 ? -26.000 -16.358 8.716 1.00 96.12 92 ALA A CA 1
ATOM 750 C C . ALA A 1 92 ? -27.157 -15.515 9.300 1.00 96.12 92 ALA A C 1
ATOM 752 O O . ALA A 1 92 ? -27.490 -15.667 10.478 1.00 96.12 92 ALA A O 1
ATOM 753 N N . GLY A 1 93 ? -27.782 -14.639 8.502 1.00 95.31 93 GLY A N 1
ATOM 754 C CA . GLY A 1 93 ? -28.857 -13.743 8.936 1.00 95.31 93 GLY A CA 1
ATOM 755 C C . GLY A 1 93 ? -28.382 -12.611 9.850 1.00 95.31 93 GLY A C 1
ATOM 756 O O . GLY A 1 93 ? -29.178 -12.083 10.628 1.00 95.31 93 GLY A O 1
ATOM 757 N N . GLN A 1 94 ? -27.094 -12.272 9.799 1.00 95.25 94 GLN A N 1
ATOM 758 C CA . GLN A 1 94 ? -26.478 -11.204 10.580 1.00 95.25 94 GLN A CA 1
ATOM 759 C C . GLN A 1 94 ? -26.321 -9.935 9.730 1.00 95.25 94 GLN A C 1
ATOM 761 O O . GLN A 1 94 ? -26.266 -9.989 8.502 1.00 95.25 94 GLN A O 1
ATOM 766 N N . GLU A 1 95 ? -26.258 -8.777 10.387 1.00 92.44 95 GLU A N 1
ATOM 767 C CA . GLU A 1 95 ? -25.971 -7.505 9.717 1.00 92.44 95 GLU A CA 1
ATOM 768 C C . GLU A 1 95 ? -24.464 -7.349 9.481 1.00 92.44 95 GLU A C 1
ATOM 770 O O . GLU A 1 95 ? -23.648 -7.696 10.340 1.00 92.44 95 GLU A O 1
ATOM 775 N N . ILE A 1 96 ? -24.094 -6.801 8.319 1.00 92.19 96 ILE A N 1
ATOM 776 C CA . ILE A 1 96 ? -22.699 -6.506 7.984 1.00 92.19 96 ILE A CA 1
ATOM 777 C C . ILE A 1 96 ? -22.176 -5.446 8.953 1.00 92.19 96 ILE A C 1
ATOM 779 O O . ILE A 1 96 ? -22.778 -4.387 9.130 1.00 92.19 96 ILE A O 1
ATOM 783 N N . ARG A 1 97 ? -21.024 -5.719 9.572 1.00 88.00 97 ARG A N 1
ATOM 784 C CA . ARG A 1 97 ? -20.370 -4.754 10.457 1.00 88.00 97 ARG A CA 1
ATOM 785 C C . ARG A 1 97 ? -19.959 -3.520 9.661 1.00 88.00 97 ARG A C 1
ATOM 787 O O . ARG A 1 97 ? -19.151 -3.631 8.748 1.00 88.00 97 ARG A O 1
ATOM 794 N N . GLU A 1 98 ? -20.420 -2.344 10.063 1.00 88.06 98 GLU A N 1
ATOM 795 C CA . GLU A 1 98 ? -19.939 -1.078 9.508 1.00 88.06 98 GLU A CA 1
ATOM 796 C C . GLU A 1 98 ? -18.743 -0.534 10.299 1.00 88.06 98 GLU A C 1
ATOM 798 O O . GLU A 1 98 ? -18.567 -0.819 11.489 1.00 88.06 98 GLU A O 1
ATOM 803 N N . ASP A 1 99 ? -17.895 0.246 9.629 1.00 88.50 99 ASP A N 1
ATOM 804 C CA . ASP A 1 99 ? -16.825 0.970 10.310 1.00 88.50 99 ASP A CA 1
ATOM 805 C C . ASP A 1 99 ? -17.410 2.099 11.179 1.00 88.50 99 ASP A C 1
ATOM 807 O O . ASP A 1 99 ? -18.386 2.747 10.788 1.00 88.50 99 ASP A O 1
ATOM 811 N N . PRO A 1 100 ? -16.825 2.374 12.358 1.00 85.12 100 PRO A N 1
ATOM 812 C CA . PRO A 1 100 ? -17.325 3.420 13.237 1.00 85.12 100 PRO A CA 1
ATOM 813 C C . PRO A 1 100 ? -17.193 4.807 12.580 1.00 85.12 100 PRO A C 1
ATOM 815 O O . PRO A 1 100 ? -16.168 5.097 11.961 1.00 85.12 100 PRO A O 1
ATOM 818 N N . PRO A 1 101 ? -18.160 5.722 12.785 1.00 79.81 101 PRO A N 1
ATOM 819 C CA . PRO A 1 101 ? -18.139 7.048 12.161 1.00 79.81 101 PRO A CA 1
ATOM 820 C C . PRO A 1 101 ? -16.987 7.937 12.653 1.00 79.81 101 PRO A C 1
ATOM 822 O O . PRO A 1 101 ? -16.574 8.856 11.951 1.00 79.81 101 PRO A O 1
ATOM 825 N N . THR A 1 102 ? -16.472 7.687 13.862 1.00 76.75 102 THR A N 1
ATOM 826 C CA . THR A 1 102 ? -15.421 8.495 14.504 1.00 76.75 102 THR A CA 1
ATOM 827 C C . THR A 1 102 ? -14.202 7.666 14.919 1.00 76.75 102 THR A C 1
ATOM 829 O O . THR A 1 102 ? -13.542 8.002 15.900 1.00 76.75 102 THR A O 1
ATOM 832 N N . GLY A 1 103 ? -13.904 6.572 14.212 1.00 83.00 103 GLY A N 1
ATOM 833 C CA . GLY A 1 103 ? -12.774 5.695 14.528 1.00 83.00 103 GLY A CA 1
ATOM 834 C C . GLY A 1 103 ? -11.988 5.233 13.297 1.00 83.00 103 GLY A C 1
ATOM 835 O O . GLY A 1 103 ? -12.395 5.502 12.166 1.00 83.00 103 GLY A O 1
ATOM 836 N N . PRO A 1 104 ? -10.852 4.544 13.503 1.00 89.25 104 PRO A N 1
ATOM 837 C CA . PRO A 1 104 ? -10.040 4.016 12.413 1.00 89.25 104 PRO A CA 1
ATOM 838 C C . PRO A 1 104 ? -10.837 2.958 11.631 1.00 89.25 104 PRO A C 1
ATOM 840 O O . PRO A 1 104 ? -11.279 1.980 12.242 1.00 89.25 104 PRO A O 1
ATOM 843 N N . PRO A 1 105 ? -11.023 3.113 10.310 1.00 92.75 105 PRO A N 1
ATOM 844 C CA . PRO A 1 105 ? -11.758 2.138 9.517 1.00 92.75 105 PRO A CA 1
ATOM 845 C C . PRO A 1 105 ? -10.974 0.832 9.396 1.00 92.75 105 PRO A C 1
ATOM 847 O O . PRO A 1 105 ? -9.762 0.827 9.208 1.00 92.75 105 PRO A O 1
ATOM 850 N N . THR A 1 106 ? -11.675 -0.288 9.494 1.00 93.25 106 THR A N 1
ATOM 851 C CA . THR A 1 106 ? -11.114 -1.644 9.417 1.00 93.25 106 THR A CA 1
ATOM 852 C C . THR A 1 106 ? -11.538 -2.388 8.160 1.00 93.25 106 THR A C 1
ATOM 854 O O . THR A 1 106 ? -10.928 -3.397 7.814 1.00 93.25 106 THR A O 1
ATOM 857 N N . ARG A 1 107 ? -12.574 -1.896 7.474 1.00 94.44 107 ARG A N 1
ATOM 858 C CA . ARG A 1 107 ? -13.128 -2.481 6.247 1.00 94.44 107 ARG A CA 1
ATOM 859 C C . ARG A 1 107 ? -12.772 -1.673 5.000 1.00 94.44 107 ARG A C 1
ATOM 861 O O . ARG A 1 107 ? -13.268 -1.945 3.912 1.00 94.44 107 ARG A O 1
ATOM 868 N N . ARG A 1 108 ? -11.883 -0.691 5.151 1.00 94.12 108 ARG A N 1
ATOM 869 C CA . ARG A 1 108 ? -11.287 0.093 4.068 1.00 94.12 108 ARG A CA 1
ATOM 870 C C . ARG A 1 108 ? -9.776 0.074 4.206 1.00 94.12 108 ARG A C 1
ATOM 872 O O . ARG A 1 108 ? -9.253 0.049 5.318 1.00 94.12 108 ARG A O 1
ATOM 879 N N . LEU A 1 109 ? -9.083 0.100 3.075 1.00 96.75 109 LEU A N 1
ATOM 880 C CA . LEU A 1 109 ? -7.635 0.281 3.060 1.00 96.75 109 LEU A CA 1
ATOM 881 C C . LEU A 1 109 ? -7.305 1.760 3.037 1.00 96.75 109 LEU A C 1
ATOM 883 O O . LEU A 1 109 ? -7.751 2.464 2.140 1.00 96.75 109 LEU A O 1
ATOM 887 N N . LEU A 1 110 ? -6.479 2.203 3.977 1.00 96.94 110 LEU A N 1
ATOM 888 C CA . LEU A 1 110 ? -5.939 3.555 4.028 1.00 96.94 110 LEU A CA 1
ATOM 889 C C . LEU A 1 110 ? -4.560 3.621 3.375 1.00 96.94 110 LEU A C 1
ATOM 891 O O . LEU A 1 110 ? -3.843 2.616 3.272 1.00 96.94 110 LEU A O 1
ATOM 895 N N . LEU A 1 111 ? -4.133 4.835 3.024 1.00 97.81 111 LEU A N 1
ATOM 896 C CA . LEU A 1 111 ? -2.755 5.084 2.593 1.00 97.81 111 LEU A CA 1
ATOM 897 C C . LEU A 1 111 ? -1.737 4.588 3.632 1.00 97.81 111 LEU A C 1
ATOM 899 O O . LEU A 1 111 ? -0.733 3.978 3.265 1.00 97.81 111 LEU A O 1
ATOM 903 N N . GLU A 1 112 ? -2.012 4.791 4.923 1.00 97.50 112 GLU A N 1
ATOM 904 C CA . GLU A 1 112 ? -1.172 4.312 6.028 1.00 97.50 112 GLU A CA 1
ATOM 905 C C . GLU A 1 112 ? -1.064 2.777 6.078 1.00 97.50 112 GLU A C 1
ATOM 907 O O . GLU A 1 112 ? 0.003 2.246 6.393 1.00 97.50 112 GLU A O 1
ATOM 912 N N . ASN A 1 113 ? -2.122 2.031 5.730 1.00 98.12 113 ASN A N 1
ATOM 913 C CA . ASN A 1 113 ? -2.054 0.565 5.696 1.00 98.12 113 ASN A CA 1
ATOM 914 C C . ASN A 1 113 ? -1.085 0.088 4.610 1.00 98.12 113 ASN A C 1
ATOM 916 O O . ASN A 1 113 ? -0.232 -0.764 4.860 1.00 98.12 113 ASN A O 1
ATOM 920 N N . MET A 1 114 ? -1.171 0.679 3.419 1.00 98.38 114 MET A N 1
ATOM 921 C CA . MET A 1 114 ? -0.300 0.317 2.298 1.00 98.38 114 MET A CA 1
ATOM 922 C C . MET A 1 114 ? 1.129 0.832 2.488 1.00 98.38 114 MET A C 1
ATOM 924 O O . MET A 1 114 ? 2.081 0.179 2.059 1.00 98.38 114 MET A O 1
ATOM 928 N N . LYS A 1 115 ? 1.306 1.939 3.220 1.00 98.44 115 LYS A N 1
ATOM 929 C CA . LYS A 1 115 ? 2.615 2.377 3.715 1.00 98.44 115 LYS A CA 1
ATOM 930 C C . LYS A 1 115 ? 3.238 1.344 4.647 1.00 98.44 115 LYS A C 1
ATOM 932 O O . LYS A 1 115 ? 4.402 0.994 4.469 1.00 98.44 115 LYS A O 1
ATOM 937 N N . TRP A 1 116 ? 2.468 0.818 5.601 1.00 98.38 116 TRP A N 1
ATOM 938 C CA . TRP A 1 116 ? 2.948 -0.228 6.503 1.00 98.38 116 TRP A CA 1
ATOM 939 C C . TRP A 1 116 ? 3.383 -1.480 5.731 1.00 98.38 116 TRP A C 1
ATOM 941 O O . TRP A 1 116 ? 4.465 -2.005 6.000 1.00 98.38 116 TRP A O 1
ATOM 951 N N . VAL A 1 117 ? 2.598 -1.917 4.738 1.00 98.62 117 VAL A N 1
ATOM 952 C CA . VAL A 1 117 ? 2.969 -3.035 3.850 1.00 98.62 117 VAL A CA 1
ATOM 953 C C . VAL A 1 117 ? 4.287 -2.738 3.142 1.00 98.62 117 VAL A C 1
ATOM 955 O O . VAL A 1 117 ? 5.196 -3.569 3.157 1.00 98.62 117 VAL A O 1
ATOM 958 N N . PHE A 1 118 ? 4.434 -1.544 2.566 1.00 98.62 118 PHE A N 1
ATOM 959 C CA . PHE A 1 118 ? 5.673 -1.162 1.903 1.00 98.62 118 PHE A CA 1
ATOM 960 C C . PHE A 1 118 ? 6.874 -1.222 2.854 1.00 98.62 118 PHE A C 1
ATOM 962 O O . PHE A 1 118 ? 7.865 -1.881 2.545 1.00 98.62 118 PHE A O 1
ATOM 969 N N . ASP A 1 119 ? 6.778 -0.585 4.019 1.00 98.50 119 ASP A N 1
ATOM 970 C CA . ASP A 1 119 ? 7.892 -0.469 4.961 1.00 98.50 119 ASP A CA 1
ATOM 971 C C . ASP A 1 119 ? 8.295 -1.815 5.586 1.00 98.50 119 ASP A C 1
ATOM 973 O O . ASP A 1 119 ? 9.482 -2.032 5.833 1.00 98.50 119 ASP A O 1
ATOM 977 N N . ASN A 1 120 ? 7.340 -2.725 5.813 1.00 98.44 120 ASN A N 1
ATOM 978 C CA . ASN A 1 120 ? 7.584 -3.978 6.538 1.00 98.44 120 ASN A CA 1
ATOM 979 C C . ASN A 1 120 ? 7.746 -5.203 5.635 1.00 98.44 120 ASN A C 1
ATOM 981 O O . ASN A 1 120 ? 8.388 -6.166 6.048 1.00 98.44 120 ASN A O 1
ATOM 985 N N . LYS A 1 121 ? 7.162 -5.198 4.432 1.00 98.19 121 LYS A N 1
ATOM 986 C CA . LYS A 1 121 ? 7.125 -6.375 3.549 1.00 98.19 121 LYS A CA 1
ATOM 987 C C . LYS A 1 121 ? 7.902 -6.176 2.253 1.00 98.19 121 LYS A C 1
ATOM 989 O O . LYS A 1 121 ? 8.588 -7.089 1.814 1.00 98.19 121 LYS A O 1
ATOM 994 N N . ILE A 1 122 ? 7.864 -4.979 1.669 1.00 98.00 122 ILE A N 1
ATOM 995 C CA . ILE A 1 122 ? 8.525 -4.709 0.380 1.00 98.00 122 ILE A CA 1
ATOM 996 C C . ILE A 1 122 ? 9.949 -4.209 0.598 1.00 98.00 122 ILE A C 1
ATOM 998 O O . ILE A 1 122 ? 10.916 -4.808 0.125 1.00 98.00 122 ILE A O 1
ATOM 1002 N N . LYS A 1 123 ? 10.088 -3.115 1.347 1.00 97.69 123 LYS A N 1
ATOM 1003 C CA . LYS A 1 123 ? 11.345 -2.393 1.538 1.00 97.69 123 LYS A CA 1
ATOM 1004 C C . LYS A 1 123 ? 12.496 -3.283 2.027 1.00 97.69 123 LYS A C 1
ATOM 1006 O O . LYS A 1 123 ? 13.570 -3.171 1.429 1.00 97.69 123 LYS A O 1
ATOM 1011 N N . PRO A 1 124 ? 12.319 -4.196 3.008 1.00 97.31 124 PRO A N 1
ATOM 1012 C CA . PRO A 1 124 ? 13.404 -5.073 3.457 1.00 97.31 124 PRO A CA 1
ATOM 1013 C C . PRO A 1 124 ? 13.970 -5.974 2.351 1.00 97.31 124 PRO A C 1
ATOM 1015 O O . PRO A 1 124 ? 15.143 -6.335 2.393 1.00 97.31 124 PRO A O 1
ATOM 1018 N N . LEU A 1 125 ? 13.156 -6.313 1.348 1.00 96.88 125 LEU A N 1
ATOM 1019 C CA . LEU A 1 125 ? 13.547 -7.184 0.242 1.00 96.88 125 LEU A CA 1
ATOM 1020 C C . LEU A 1 125 ? 14.164 -6.397 -0.921 1.00 96.88 125 LEU A C 1
ATOM 1022 O O . LEU A 1 125 ? 15.090 -6.877 -1.581 1.00 96.88 125 LEU A O 1
ATOM 1026 N N . THR A 1 126 ? 13.678 -5.179 -1.170 1.00 96.81 126 THR A N 1
ATOM 1027 C CA . THR A 1 126 ? 14.009 -4.408 -2.376 1.00 96.81 126 THR A CA 1
ATOM 1028 C C . THR A 1 126 ? 15.085 -3.343 -2.181 1.00 96.81 126 THR A C 1
ATOM 1030 O O . THR A 1 126 ? 15.782 -3.014 -3.142 1.00 96.81 126 THR A O 1
ATOM 1033 N N . GLU A 1 127 ? 15.245 -2.781 -0.975 1.00 95.69 127 GLU A N 1
ATOM 1034 C CA . GLU A 1 127 ? 16.101 -1.601 -0.746 1.00 95.69 127 GLU A CA 1
ATOM 1035 C C . GLU A 1 127 ? 17.583 -1.858 -1.069 1.00 95.69 127 GLU A C 1
ATOM 1037 O O . GLU A 1 127 ? 18.284 -0.949 -1.519 1.00 95.69 127 GLU A O 1
ATOM 1042 N N . GLN A 1 128 ? 18.038 -3.107 -0.938 1.00 94.75 128 GLN A N 1
ATOM 1043 C CA . GLN A 1 128 ? 19.376 -3.537 -1.362 1.00 94.75 128 GLN A CA 1
ATOM 1044 C C . GLN A 1 128 ? 19.624 -3.367 -2.873 1.00 94.75 128 GLN A C 1
ATOM 1046 O O . GLN A 1 128 ? 20.767 -3.218 -3.301 1.00 94.75 128 GLN A O 1
ATOM 1051 N N . PHE A 1 129 ? 18.565 -3.368 -3.688 1.00 95.38 129 PHE A N 1
ATOM 1052 C CA . PHE A 1 129 ? 18.651 -3.246 -5.140 1.00 95.38 129 PHE A CA 1
ATOM 1053 C C . PHE A 1 129 ? 18.341 -1.830 -5.631 1.00 95.38 129 PHE A C 1
ATOM 1055 O O . PHE A 1 129 ? 19.055 -1.297 -6.492 1.00 95.38 129 PHE A O 1
ATOM 1062 N N . ARG A 1 130 ? 17.256 -1.227 -5.125 1.00 94.31 130 ARG A N 1
ATOM 1063 C CA . ARG A 1 130 ? 16.800 0.114 -5.510 1.00 94.31 130 ARG A CA 1
ATOM 1064 C C . ARG A 1 130 ? 15.844 0.709 -4.465 1.00 94.31 130 ARG A C 1
ATOM 1066 O O . ARG A 1 130 ? 14.986 0.018 -3.931 1.00 94.31 130 ARG A O 1
ATOM 1073 N N . LYS A 1 131 ? 15.960 2.023 -4.234 1.00 94.56 131 LYS A N 1
ATOM 1074 C CA . LYS A 1 131 ? 15.081 2.796 -3.333 1.00 94.56 131 LYS A CA 1
ATOM 1075 C C . LYS A 1 131 ? 13.832 3.368 -4.011 1.00 94.56 131 LYS A C 1
ATOM 1077 O O . LYS A 1 131 ? 12.786 3.486 -3.384 1.00 94.56 131 LYS A O 1
ATOM 1082 N N . GLU A 1 132 ? 13.949 3.747 -5.281 1.00 96.62 132 GLU A N 1
ATOM 1083 C CA . GLU A 1 132 ? 12.868 4.354 -6.063 1.00 96.62 132 GLU A CA 1
ATOM 1084 C C . GLU A 1 132 ? 12.239 3.311 -6.992 1.00 96.62 132 GLU A C 1
ATOM 1086 O O . GLU A 1 132 ? 12.825 2.938 -8.005 1.00 96.62 132 GLU A O 1
ATOM 1091 N N . LEU A 1 133 ? 11.065 2.799 -6.639 1.00 96.69 133 LEU A N 1
ATOM 1092 C CA . LEU A 1 133 ? 10.465 1.628 -7.290 1.00 96.69 133 LEU A CA 1
ATOM 1093 C C . LEU A 1 133 ? 9.264 1.965 -8.171 1.00 96.69 133 LEU A C 1
ATOM 1095 O O . LEU A 1 133 ? 8.820 1.110 -8.926 1.00 96.69 133 LEU A O 1
ATOM 1099 N N . PHE A 1 134 ? 8.751 3.191 -8.107 1.00 97.25 134 PHE A N 1
ATOM 1100 C CA . PHE A 1 134 ? 7.462 3.525 -8.705 1.00 97.25 134 PHE A CA 1
ATOM 1101 C C . PHE A 1 134 ? 7.584 4.600 -9.781 1.00 97.25 134 PHE A C 1
ATOM 1103 O O . PHE A 1 134 ? 8.364 5.543 -9.648 1.00 97.25 134 PHE A O 1
ATOM 1110 N N . LEU A 1 135 ? 6.769 4.466 -10.824 1.00 95.75 135 LEU A N 1
ATOM 1111 C CA . LEU A 1 135 ? 6.503 5.487 -11.838 1.00 95.75 135 LEU A CA 1
ATOM 1112 C C . LEU A 1 135 ? 5.052 5.932 -11.684 1.00 95.75 135 LEU A C 1
ATOM 1114 O O . LEU A 1 135 ? 4.202 5.090 -11.417 1.00 95.75 135 LEU A O 1
ATOM 1118 N N . CYS A 1 136 ? 4.760 7.220 -11.843 1.00 95.75 136 CYS A N 1
ATOM 1119 C CA . CYS A 1 136 ? 3.398 7.726 -11.673 1.00 95.75 136 CYS A CA 1
ATOM 1120 C C . CYS A 1 136 ? 2.452 7.263 -12.782 1.00 95.75 136 CYS A C 1
ATOM 1122 O O . CYS A 1 136 ? 2.817 7.357 -13.945 1.00 95.75 136 CYS A O 1
ATOM 1124 N N . ASN A 1 137 ? 1.242 6.836 -12.402 1.00 93.88 137 ASN A N 1
ATOM 1125 C CA . ASN A 1 137 ? 0.167 6.415 -13.313 1.00 93.88 137 ASN A CA 1
ATOM 1126 C C . ASN A 1 137 ? -0.809 7.547 -13.688 1.00 93.88 137 ASN A C 1
ATOM 1128 O O . ASN A 1 137 ? -1.874 7.296 -14.239 1.00 93.88 137 ASN A O 1
ATOM 1132 N N . GLY A 1 138 ? -0.517 8.787 -13.291 1.00 90.00 138 GLY A N 1
ATOM 1133 C CA . GLY A 1 138 ? -1.385 9.927 -13.571 1.00 90.00 138 GLY A CA 1
ATOM 1134 C C . GLY A 1 138 ? -1.240 10.429 -15.005 1.00 90.00 138 GLY A C 1
ATOM 1135 O O . GLY A 1 138 ? -0.152 10.388 -15.589 1.00 90.00 138 GLY A O 1
ATOM 1136 N N . GLU A 1 139 ? -2.332 10.952 -15.558 1.00 87.56 139 GLU A N 1
ATOM 1137 C CA . GLU A 1 139 ? -2.341 11.530 -16.900 1.00 87.56 139 GLU A CA 1
ATOM 1138 C C . GLU A 1 139 ? -1.308 12.667 -17.011 1.00 87.56 139 GLU A C 1
ATOM 1140 O O . GLU A 1 139 ? -1.142 13.496 -16.114 1.00 87.56 139 GLU A O 1
ATOM 1145 N N . GLY A 1 140 ? -0.556 12.687 -18.114 1.00 84.50 140 GLY A N 1
ATOM 1146 C CA . GLY A 1 140 ? 0.497 13.679 -18.345 1.00 84.50 140 GLY A CA 1
ATOM 1147 C C . GLY A 1 140 ? 1.840 13.386 -17.661 1.00 84.50 140 GLY A C 1
ATOM 1148 O O . GLY A 1 140 ? 2.801 14.123 -17.891 1.00 84.50 140 GLY A O 1
ATOM 1149 N N . CYS A 1 141 ? 1.966 12.305 -16.883 1.00 87.62 141 CYS A N 1
ATOM 1150 C CA . CYS A 1 141 ? 3.259 11.859 -16.341 1.00 87.62 141 CYS A CA 1
ATOM 1151 C C . CYS A 1 141 ? 4.040 10.919 -17.273 1.00 87.62 141 CYS A C 1
ATOM 1153 O O . CYS A 1 141 ? 5.241 10.729 -17.077 1.00 87.62 141 CYS A O 1
ATOM 1155 N N . GLU A 1 142 ? 3.403 10.401 -18.324 1.00 79.38 142 GLU A N 1
ATOM 1156 C CA . GLU A 1 142 ? 4.010 9.478 -19.296 1.00 79.38 142 GLU A CA 1
ATOM 1157 C C . GLU A 1 142 ? 5.177 10.109 -20.080 1.00 79.38 142 GLU A C 1
ATOM 1159 O O . GLU A 1 142 ? 6.142 9.433 -20.434 1.00 79.38 142 GLU A O 1
ATOM 1164 N N . GLY A 1 143 ? 5.124 11.425 -20.319 1.00 73.38 143 GLY A N 1
ATOM 1165 C CA . GLY A 1 143 ? 6.128 12.152 -21.105 1.00 73.38 143 GLY A CA 1
ATOM 1166 C C . GLY A 1 143 ? 7.456 12.420 -20.384 1.00 73.38 143 GLY A C 1
ATOM 1167 O O . GLY A 1 143 ? 8.421 12.830 -21.025 1.00 73.38 143 GLY A O 1
ATOM 1168 N N . ASN A 1 144 ? 7.531 12.214 -19.065 1.00 77.38 144 ASN A N 1
ATOM 1169 C CA . ASN A 1 144 ? 8.761 12.371 -18.284 1.00 77.38 144 ASN A CA 1
ATOM 1170 C C . ASN A 1 144 ? 8.772 11.380 -17.105 1.00 77.38 144 ASN A C 1
ATOM 1172 O O . ASN A 1 144 ? 8.493 11.774 -15.966 1.00 77.38 144 ASN A O 1
ATOM 1176 N N . PRO A 1 145 ? 9.063 10.090 -17.362 1.00 82.25 145 PRO A N 1
ATOM 1177 C CA . PRO A 1 145 ? 8.980 9.046 -16.353 1.00 82.25 145 PRO A CA 1
ATOM 1178 C C . PRO A 1 145 ? 10.071 9.244 -15.299 1.00 82.25 145 PRO A C 1
ATOM 1180 O O . PRO A 1 145 ? 11.245 8.919 -15.497 1.00 82.25 145 PRO A O 1
ATOM 1183 N N . LYS A 1 146 ? 9.665 9.776 -14.147 1.00 91.25 146 LYS A N 1
ATOM 1184 C CA . LYS A 1 146 ? 10.505 9.906 -12.960 1.00 91.25 146 LYS A CA 1
ATOM 1185 C C . LYS A 1 146 ? 10.248 8.738 -12.015 1.00 91.25 146 LYS A C 1
ATOM 1187 O O . LYS A 1 146 ? 9.100 8.403 -11.745 1.00 91.25 146 LYS A O 1
ATOM 1192 N N . TRP A 1 147 ? 11.326 8.153 -11.499 1.00 94.50 147 TRP A N 1
ATOM 1193 C CA . TRP A 1 147 ? 11.253 7.157 -10.435 1.00 94.50 147 TRP A CA 1
ATOM 1194 C C . TRP A 1 147 ? 11.037 7.835 -9.084 1.00 94.50 147 TRP A C 1
ATOM 1196 O O . TRP A 1 147 ? 11.626 8.875 -8.790 1.00 94.50 147 TRP A O 1
ATOM 1206 N N . TYR A 1 148 ? 10.186 7.230 -8.267 1.00 96.94 148 TYR A N 1
ATOM 1207 C CA . TYR A 1 148 ? 9.843 7.699 -6.934 1.00 96.94 148 TYR A CA 1
ATOM 1208 C C . TYR A 1 148 ? 9.990 6.562 -5.922 1.00 96.94 148 TYR A C 1
ATOM 1210 O O . TYR A 1 148 ? 9.708 5.397 -6.214 1.00 96.94 148 TYR A O 1
ATOM 1218 N N . GLY A 1 149 ? 10.404 6.906 -4.702 1.00 97.75 149 GLY A N 1
ATOM 1219 C CA . GLY A 1 149 ? 10.131 6.068 -3.533 1.00 97.75 149 GLY A CA 1
ATOM 1220 C C . GLY A 1 149 ? 8.637 6.079 -3.191 1.00 97.75 149 GLY A C 1
ATOM 1221 O O . GLY A 1 149 ? 7.897 6.924 -3.697 1.00 97.75 149 GLY A O 1
ATOM 1222 N N . PHE A 1 150 ? 8.197 5.173 -2.315 1.00 98.31 150 PHE A N 1
ATOM 1223 C CA . PHE A 1 150 ? 6.778 5.000 -1.980 1.00 98.31 150 PHE A CA 1
ATOM 1224 C C . PHE A 1 150 ? 6.095 6.300 -1.526 1.00 98.31 150 PHE A C 1
ATOM 1226 O O . PHE A 1 150 ? 5.154 6.760 -2.162 1.00 98.31 150 PHE A O 1
ATOM 1233 N N . GLU A 1 151 ? 6.603 6.966 -0.487 1.00 97.88 151 GLU A N 1
ATOM 1234 C CA . GLU A 1 151 ? 5.986 8.217 -0.021 1.00 97.88 151 GLU A CA 1
ATOM 1235 C C . GLU A 1 151 ? 6.009 9.315 -1.091 1.00 97.88 151 GLU A C 1
ATOM 1237 O O . GLU A 1 151 ? 5.042 10.059 -1.250 1.00 97.88 151 GLU A O 1
ATOM 1242 N N . GLY A 1 152 ? 7.093 9.380 -1.869 1.00 97.25 152 GLY A N 1
ATOM 1243 C CA . GLY A 1 152 ? 7.246 10.355 -2.942 1.00 97.25 152 GLY A CA 1
ATOM 1244 C C . GLY A 1 152 ? 6.207 10.184 -4.049 1.00 97.25 152 GLY A C 1
ATOM 1245 O O . GLY A 1 152 ? 5.706 11.191 -4.553 1.00 97.25 152 GLY A O 1
ATOM 1246 N N . ILE A 1 153 ? 5.850 8.943 -4.409 1.00 97.44 153 ILE A N 1
ATOM 1247 C CA . ILE A 1 153 ? 4.820 8.723 -5.428 1.00 97.44 153 ILE A CA 1
ATOM 1248 C C . ILE A 1 153 ? 3.430 9.092 -4.911 1.00 97.44 153 ILE A C 1
ATOM 1250 O O . ILE A 1 153 ? 2.682 9.753 -5.628 1.00 97.44 153 ILE A O 1
ATOM 1254 N N . ILE A 1 154 ? 3.106 8.757 -3.659 1.00 98.00 154 ILE A N 1
ATOM 1255 C CA . ILE A 1 154 ? 1.814 9.113 -3.056 1.00 98.00 154 ILE A CA 1
ATOM 1256 C C . ILE A 1 154 ? 1.669 10.633 -2.940 1.00 98.00 154 ILE A C 1
ATOM 1258 O O . ILE A 1 154 ? 0.638 11.181 -3.320 1.00 98.00 154 ILE A O 1
ATOM 1262 N N . GLN A 1 155 ? 2.716 11.334 -2.495 1.00 96.88 155 GLN A N 1
ATOM 1263 C CA . GLN A 1 155 ? 2.723 12.799 -2.434 1.00 96.88 155 GLN A CA 1
ATOM 1264 C C . GLN A 1 155 ? 2.594 13.438 -3.814 1.00 96.88 155 GLN A C 1
ATOM 1266 O O . GLN A 1 155 ? 1.832 14.387 -3.983 1.00 96.88 155 GLN A O 1
ATOM 1271 N N . HIS A 1 156 ? 3.325 12.932 -4.810 1.00 95.94 156 HIS A N 1
ATOM 1272 C CA . HIS A 1 156 ? 3.216 13.434 -6.175 1.00 95.94 156 HIS A CA 1
ATOM 1273 C C . HIS A 1 156 ? 1.798 13.243 -6.724 1.00 95.94 156 HIS A C 1
ATOM 1275 O O . HIS A 1 156 ? 1.219 14.195 -7.248 1.00 95.94 156 HIS A O 1
ATOM 1281 N N . TYR A 1 157 ? 1.230 12.048 -6.554 1.00 96.00 157 TYR A N 1
ATOM 1282 C CA . TYR A 1 157 ? -0.109 11.727 -7.030 1.00 96.00 157 TYR A CA 1
ATOM 1283 C C . TYR A 1 157 ? -1.185 12.558 -6.321 1.00 96.00 157 TYR A C 1
ATOM 1285 O O . TYR A 1 157 ? -1.990 13.205 -6.986 1.00 96.00 157 TYR A O 1
ATOM 1293 N N . GLY A 1 158 ? -1.130 12.660 -4.990 1.00 95.38 158 GLY A N 1
ATOM 1294 C CA . GLY A 1 158 ? -2.033 13.507 -4.201 1.00 95.38 158 GLY A CA 1
ATOM 1295 C C . GLY A 1 158 ? -1.899 15.007 -4.477 1.00 95.38 158 GLY A C 1
ATOM 1296 O O . GLY A 1 158 ? -2.835 15.759 -4.256 1.00 95.38 158 GLY A O 1
ATOM 1297 N N . ALA A 1 159 ? -0.757 15.474 -4.985 1.00 94.56 159 ALA A N 1
ATOM 1298 C CA . ALA A 1 159 ? -0.578 16.884 -5.335 1.00 94.56 159 ALA A CA 1
ATOM 1299 C C . ALA A 1 159 ? -1.012 17.227 -6.769 1.00 94.56 159 ALA A C 1
ATOM 1301 O O . ALA A 1 159 ? -1.189 18.408 -7.081 1.00 94.56 159 ALA A O 1
ATOM 1302 N N . LYS A 1 160 ? -1.072 16.240 -7.672 1.00 94.25 160 LYS A N 1
ATOM 1303 C CA . LYS A 1 160 ? -1.220 16.476 -9.119 1.00 94.25 160 LYS A CA 1
ATOM 1304 C C . LYS A 1 160 ? -2.438 15.821 -9.749 1.00 94.25 160 LYS A C 1
ATOM 1306 O O . LYS A 1 160 ? -2.955 16.379 -10.709 1.00 94.25 160 LYS A O 1
ATOM 1311 N N . HIS A 1 161 ? -2.888 14.692 -9.212 1.00 94.44 161 HIS A N 1
ATOM 1312 C CA . HIS A 1 161 ? -3.820 13.795 -9.900 1.00 94.44 161 HIS A CA 1
ATOM 1313 C C . HIS A 1 161 ? -5.094 13.513 -9.111 1.00 94.44 161 HIS A C 1
ATOM 1315 O O . HIS A 1 161 ? -6.070 13.042 -9.681 1.00 94.44 161 HIS A O 1
ATOM 1321 N N . THR A 1 162 ? -5.124 13.815 -7.813 1.00 94.62 162 THR A N 1
ATOM 1322 C CA . THR A 1 162 ? -6.324 13.620 -6.996 1.00 94.62 162 THR A CA 1
ATOM 1323 C C . THR A 1 162 ? -6.393 14.611 -5.845 1.00 94.62 162 THR A C 1
ATOM 1325 O O . THR A 1 162 ? -5.369 15.031 -5.324 1.00 94.62 162 THR A O 1
ATOM 1328 N N . THR A 1 163 ? -7.605 14.957 -5.417 1.00 93.81 163 THR A N 1
ATOM 1329 C CA . THR A 1 163 ? -7.862 15.687 -4.165 1.00 93.81 163 THR A CA 1
ATOM 1330 C C . THR A 1 163 ? -8.264 14.756 -3.021 1.00 93.81 163 THR A C 1
ATOM 1332 O O . THR A 1 163 ? -8.318 15.194 -1.876 1.00 93.81 163 THR A O 1
ATOM 1335 N N . ALA A 1 164 ? -8.508 13.469 -3.302 1.00 95.00 164 ALA A N 1
ATOM 1336 C CA . ALA A 1 164 ? -8.997 12.495 -2.324 1.00 95.00 164 ALA A CA 1
ATOM 1337 C C . ALA A 1 164 ? -7.983 12.180 -1.212 1.00 95.00 164 ALA A C 1
ATOM 1339 O O . ALA A 1 164 ? -8.356 11.678 -0.158 1.00 95.00 164 ALA A O 1
ATOM 1340 N N . PHE A 1 165 ? -6.700 12.482 -1.431 1.00 95.19 165 PHE A N 1
ATOM 1341 C CA . PHE A 1 165 ? -5.662 12.287 -0.418 1.00 95.19 165 PHE A CA 1
ATOM 1342 C C . PHE A 1 165 ? -5.579 13.448 0.574 1.00 95.19 165 PHE A C 1
ATOM 1344 O O . PHE A 1 165 ? -4.911 13.320 1.596 1.00 95.19 165 PHE A O 1
ATOM 1351 N N . SER A 1 166 ? -6.214 1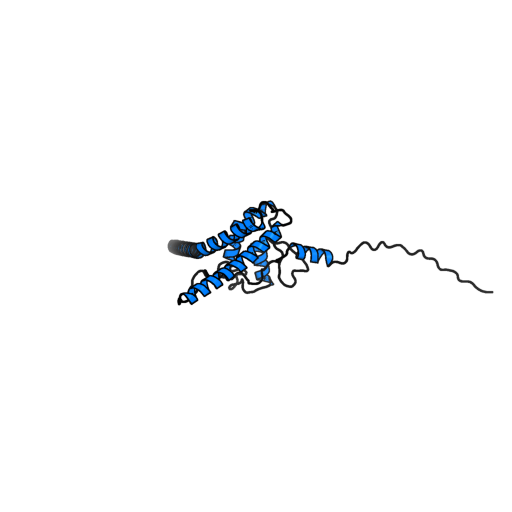4.583 0.285 1.00 90.56 166 SER A N 1
ATOM 1352 C CA . SER A 1 166 ? -6.012 15.821 1.030 1.00 90.56 166 SER A CA 1
ATOM 1353 C C . SER A 1 166 ? -7.134 16.100 2.027 1.00 90.56 166 SER A C 1
ATOM 1355 O O . SER A 1 166 ? -8.310 15.889 1.744 1.00 90.56 166 SER A O 1
ATOM 1357 N N . VAL A 1 167 ? -6.771 16.670 3.179 1.00 85.12 167 VAL A N 1
ATOM 1358 C CA . VAL A 1 167 ? -7.715 17.199 4.176 1.00 85.12 167 VAL A CA 1
ATOM 1359 C C . VAL A 1 167 ? -7.259 18.600 4.577 1.00 85.12 167 VAL A C 1
ATOM 1361 O O . VAL A 1 167 ? -6.166 18.797 5.113 1.00 85.12 167 VAL A O 1
ATOM 1364 N N . GLY A 1 168 ? -8.091 19.604 4.294 1.00 86.88 168 GLY A N 1
ATOM 1365 C CA . GLY A 1 168 ? -7.747 21.010 4.516 1.00 86.88 168 GLY A CA 1
ATOM 1366 C C . GLY A 1 168 ? -6.499 21.426 3.728 1.00 86.88 168 GLY A C 1
ATOM 1367 O O . GLY A 1 168 ? -6.491 21.374 2.504 1.00 86.88 168 GLY A O 1
ATOM 1368 N N . ASN A 1 169 ? -5.442 21.832 4.438 1.00 84.12 169 ASN A N 1
ATOM 1369 C CA . ASN A 1 169 ? -4.166 22.254 3.842 1.00 84.12 169 ASN A CA 1
ATOM 1370 C C . ASN A 1 169 ? -3.134 21.117 3.725 1.00 84.12 169 ASN A C 1
ATOM 1372 O O . ASN A 1 169 ? -2.010 21.347 3.276 1.00 84.12 169 ASN A O 1
ATOM 1376 N N . VAL A 1 170 ? -3.471 19.910 4.183 1.00 84.56 170 VAL A N 1
ATOM 1377 C CA . VAL A 1 170 ? -2.571 18.755 4.149 1.00 84.56 170 VAL A CA 1
ATOM 1378 C C . VAL A 1 170 ? -2.730 18.052 2.807 1.00 84.56 170 VAL A C 1
ATOM 1380 O O . VAL A 1 170 ? -3.822 17.604 2.477 1.00 84.56 170 VAL A O 1
ATOM 1383 N N . VAL A 1 171 ? -1.633 17.932 2.054 1.00 84.69 171 VAL A N 1
ATOM 1384 C CA . VAL A 1 171 ? -1.630 17.296 0.722 1.00 84.69 171 VAL A CA 1
ATOM 1385 C C . VAL A 1 171 ? -1.933 15.795 0.804 1.00 84.69 171 VAL A C 1
ATOM 1387 O O . VAL A 1 17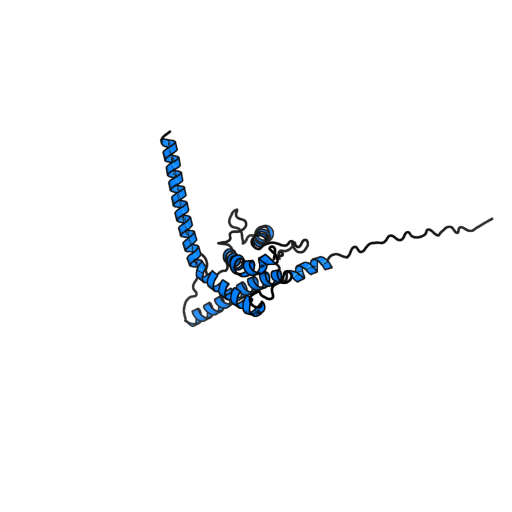1 ? -2.661 15.278 -0.038 1.00 84.69 171 VAL A O 1
ATOM 1390 N N . VAL A 1 172 ? -1.404 15.099 1.818 1.00 93.88 172 VAL A N 1
ATOM 1391 C CA . VAL A 1 172 ? -1.627 13.658 2.028 1.00 93.88 172 VAL A CA 1
ATOM 1392 C C . VAL A 1 172 ? -1.971 13.376 3.489 1.00 93.88 172 VAL A C 1
ATOM 1394 O O . VAL A 1 172 ? -1.128 13.535 4.373 1.00 93.88 172 VAL A O 1
ATOM 1397 N N . CYS A 1 173 ? -3.205 12.949 3.734 1.00 94.19 173 CYS A N 1
ATOM 1398 C CA . CYS A 1 173 ? -3.755 12.604 5.038 1.00 94.19 173 CYS A CA 1
ATOM 1399 C C . CYS A 1 173 ? -3.708 11.078 5.223 1.00 94.19 173 CYS A C 1
ATOM 1401 O O . CYS A 1 173 ? -4.645 10.367 4.881 1.00 94.19 173 CYS A O 1
ATOM 1403 N N . TRP A 1 174 ? -2.570 10.553 5.684 1.00 94.94 174 TRP A N 1
ATOM 1404 C CA . TRP A 1 174 ? -2.264 9.116 5.632 1.00 94.94 174 TRP A CA 1
ATOM 1405 C C . TRP A 1 174 ? -3.248 8.207 6.385 1.00 94.94 174 TRP A C 1
ATOM 1407 O O . TRP A 1 174 ? -3.545 7.115 5.899 1.00 94.94 174 TRP A O 1
ATOM 1417 N N . LYS A 1 175 ? -3.739 8.637 7.556 1.00 93.69 175 LYS A N 1
ATOM 1418 C CA . LYS A 1 175 ? -4.600 7.830 8.440 1.00 93.69 175 LYS A CA 1
ATOM 1419 C C . LYS A 1 175 ? -6.094 7.974 8.110 1.00 93.69 175 LYS A C 1
ATOM 1421 O O . LYS A 1 175 ? -6.915 7.303 8.728 1.00 93.69 175 LYS A O 1
ATOM 1426 N N . GLU A 1 176 ? -6.443 8.836 7.158 1.00 91.31 176 GLU A N 1
ATOM 1427 C CA . GLU A 1 176 ? -7.821 9.218 6.841 1.00 91.31 176 GLU A CA 1
ATOM 1428 C C . GLU A 1 176 ? -8.165 9.009 5.364 1.00 91.31 176 GLU A C 1
ATOM 1430 O O . GLU A 1 176 ? -9.320 8.743 5.040 1.00 91.31 176 GLU A O 1
ATOM 1435 N N . ALA A 1 177 ? -7.184 9.137 4.470 1.00 95.06 177 ALA A N 1
ATOM 1436 C CA . ALA A 1 177 ? -7.380 8.947 3.043 1.00 95.06 177 ALA A CA 1
ATOM 1437 C C . ALA A 1 177 ? -7.362 7.463 2.671 1.00 95.06 177 ALA A C 1
ATOM 1439 O O . ALA A 1 177 ? -6.446 6.717 3.040 1.00 95.06 177 ALA A O 1
ATOM 1440 N N . ASP A 1 178 ? -8.351 7.070 1.873 1.00 95.44 178 ASP A N 1
ATOM 1441 C CA . ASP A 1 178 ? -8.455 5.726 1.326 1.00 95.44 178 ASP A CA 1
ATOM 1442 C C . ASP A 1 178 ? -7.353 5.472 0.283 1.00 95.44 178 ASP A C 1
ATOM 1444 O O . ASP A 1 178 ? -6.958 6.345 -0.499 1.00 95.44 178 ASP A O 1
ATOM 1448 N N . TRP A 1 179 ? -6.866 4.236 0.254 1.00 97.56 179 TRP A N 1
ATOM 1449 C CA . TRP A 1 179 ? -6.060 3.726 -0.838 1.00 97.56 179 TRP A CA 1
ATOM 1450 C C . TRP A 1 179 ? -6.937 3.598 -2.091 1.00 97.56 179 TRP A C 1
ATOM 1452 O O . TRP A 1 179 ? -7.985 2.944 -2.037 1.00 97.56 179 TRP A O 1
ATOM 1462 N N . PRO A 1 180 ? -6.535 4.207 -3.221 1.00 96.31 180 PRO A N 1
ATOM 1463 C CA . PRO A 1 180 ? -7.389 4.306 -4.396 1.00 96.31 180 PRO A CA 1
ATOM 1464 C C . PRO A 1 180 ? -7.635 2.940 -5.048 1.00 96.31 180 PRO A C 1
ATOM 1466 O O . PRO A 1 180 ? -6.907 1.969 -4.825 1.00 96.31 180 PRO A O 1
ATOM 1469 N N . GLU A 1 181 ? -8.686 2.870 -5.866 1.00 94.94 181 GLU A N 1
ATOM 1470 C CA . GLU A 1 181 ? -8.947 1.699 -6.701 1.00 94.94 181 GLU A CA 1
ATOM 1471 C C . GLU A 1 181 ? -7.890 1.517 -7.779 1.00 94.94 181 GLU A C 1
ATOM 1473 O O . GLU A 1 181 ? -7.231 0.479 -7.832 1.00 94.94 181 GLU A O 1
ATOM 1478 N N . GLU A 1 182 ? -7.675 2.574 -8.554 1.00 95.12 182 GLU A N 1
ATOM 1479 C CA . GLU A 1 182 ? -6.582 2.646 -9.508 1.00 95.12 182 GLU A CA 1
ATOM 1480 C C . GLU A 1 182 ? -5.273 2.979 -8.781 1.00 95.12 182 GLU A C 1
ATOM 1482 O O . GLU A 1 182 ? -5.214 3.966 -8.036 1.00 95.12 182 GLU A O 1
ATOM 1487 N N . PRO A 1 183 ? -4.199 2.193 -8.973 1.00 95.62 183 PRO A N 1
ATOM 1488 C CA . PRO A 1 183 ? -2.949 2.433 -8.274 1.00 95.62 183 PRO A CA 1
ATOM 1489 C C . PRO A 1 183 ? -2.340 3.786 -8.691 1.00 95.62 183 PRO A C 1
ATOM 1491 O O . PRO A 1 183 ? -2.334 4.137 -9.876 1.00 95.62 183 PRO A O 1
ATOM 1494 N N . PRO A 1 184 ? -1.742 4.540 -7.745 1.00 96.06 184 PRO A N 1
ATOM 1495 C CA . PRO A 1 184 ? -1.096 5.825 -8.039 1.00 96.06 184 PRO A CA 1
ATOM 1496 C C . PRO A 1 184 ? 0.213 5.664 -8.837 1.00 96.06 184 PRO A C 1
ATOM 1498 O O . PRO A 1 184 ? 0.821 6.646 -9.280 1.00 96.06 184 PRO A O 1
ATOM 1501 N N . PHE A 1 185 ? 0.658 4.419 -9.011 1.00 96.62 185 PHE A N 1
ATOM 1502 C CA . PHE A 1 185 ? 1.843 4.010 -9.746 1.00 96.62 185 PHE A CA 1
ATOM 1503 C C . PHE A 1 185 ? 1.487 3.057 -10.889 1.00 96.62 185 PHE A C 1
ATOM 1505 O O . PHE A 1 185 ? 0.462 2.380 -10.847 1.00 96.62 185 PHE A O 1
ATOM 1512 N N . HIS A 1 186 ? 2.323 3.013 -11.924 1.00 94.62 186 HIS A N 1
ATOM 1513 C CA . HIS A 1 186 ? 2.086 2.130 -13.061 1.00 94.62 186 HIS A CA 1
ATOM 1514 C C . HIS A 1 186 ? 2.148 0.652 -12.636 1.00 94.62 186 HIS A C 1
ATOM 1516 O O . HIS A 1 186 ? 3.124 0.263 -11.989 1.00 94.62 186 HIS A O 1
ATOM 1522 N N . PRO A 1 187 ? 1.172 -0.181 -13.048 1.00 93.88 187 PRO A N 1
ATOM 1523 C CA . PRO A 1 187 ? 1.154 -1.612 -12.735 1.00 93.88 187 PRO A CA 1
ATOM 1524 C C . PRO A 1 187 ? 2.264 -2.391 -13.456 1.00 93.88 187 PRO A C 1
ATOM 1526 O O . PRO A 1 187 ? 2.688 -3.441 -12.992 1.00 93.88 187 PRO A O 1
ATOM 1529 N N . ASP A 1 188 ? 2.768 -1.867 -14.579 1.00 89.31 188 ASP A N 1
ATOM 1530 C CA . ASP A 1 188 ? 3.901 -2.432 -15.315 1.00 89.31 188 ASP A CA 1
ATOM 1531 C C . ASP A 1 188 ? 4.988 -1.358 -15.510 1.00 89.31 188 ASP A C 1
ATOM 1533 O O . ASP A 1 188 ? 5.057 -0.690 -16.555 1.00 89.31 188 ASP A O 1
ATOM 1537 N N . PRO A 1 189 ? 5.837 -1.128 -14.490 1.00 84.81 189 PRO A N 1
ATOM 1538 C CA . PRO A 1 189 ? 6.889 -0.116 -14.550 1.00 84.81 189 PRO A CA 1
ATOM 1539 C C . PRO A 1 189 ? 7.929 -0.399 -15.646 1.00 84.81 189 PRO A C 1
ATOM 1541 O O . PRO A 1 189 ? 8.575 0.531 -16.140 1.00 84.81 189 PRO A O 1
ATOM 1544 N N . SER A 1 190 ? 8.083 -1.660 -16.064 1.00 79.12 190 SER A N 1
ATOM 1545 C CA . SER A 1 190 ? 8.971 -2.030 -17.169 1.00 79.12 190 SER A CA 1
ATOM 1546 C C . SER A 1 190 ? 8.426 -1.504 -18.495 1.00 79.12 190 SER A C 1
ATOM 1548 O O . SER A 1 190 ? 9.132 -0.775 -19.198 1.00 79.12 190 SER A O 1
ATOM 1550 N N . LYS A 1 191 ? 7.159 -1.788 -18.825 1.00 74.12 191 LYS A N 1
ATOM 1551 C CA . LYS A 1 191 ? 6.515 -1.292 -20.055 1.00 74.12 191 LYS A CA 1
ATOM 1552 C C . LYS A 1 191 ? 6.421 0.228 -20.097 1.00 74.12 191 LYS A C 1
ATOM 1554 O O . LYS A 1 191 ? 6.720 0.802 -21.142 1.00 74.12 191 LYS A O 1
ATOM 1559 N N . ALA A 1 192 ? 6.093 0.878 -18.979 1.00 73.44 192 ALA A N 1
ATOM 1560 C CA . ALA A 1 192 ? 6.054 2.341 -18.895 1.00 73.44 192 ALA A CA 1
ATOM 1561 C C . ALA A 1 192 ? 7.412 2.972 -19.258 1.00 73.44 192 ALA A C 1
ATOM 1563 O O . ALA A 1 192 ? 7.484 3.961 -19.988 1.00 73.44 192 ALA A O 1
ATOM 1564 N N . ARG A 1 193 ? 8.519 2.346 -18.836 1.00 67.56 193 ARG A N 1
ATOM 1565 C CA . ARG A 1 193 ? 9.868 2.776 -19.223 1.00 67.56 193 ARG A CA 1
ATOM 1566 C C . ARG A 1 193 ? 10.164 2.531 -20.707 1.00 67.56 193 ARG A C 1
ATOM 1568 O O . ARG A 1 193 ? 10.774 3.384 -21.347 1.00 67.56 193 ARG A O 1
ATOM 1575 N N . TYR A 1 194 ? 9.784 1.380 -21.263 1.00 61.03 194 TYR A N 1
ATOM 1576 C CA . TYR A 1 194 ? 10.049 1.057 -22.674 1.00 61.03 194 TYR A CA 1
ATOM 1577 C C . TYR A 1 194 ? 9.222 1.902 -23.652 1.00 61.03 194 TYR A C 1
ATOM 1579 O O . TYR A 1 194 ? 9.753 2.295 -24.693 1.00 61.03 194 TYR A O 1
ATOM 1587 N N . GLY A 1 195 ? 7.973 2.240 -23.311 1.00 59.97 195 GLY A N 1
ATOM 1588 C CA . GLY A 1 195 ? 7.138 3.157 -24.096 1.00 59.97 195 GLY A CA 1
ATOM 1589 C C . GLY A 1 195 ? 7.798 4.525 -24.293 1.00 59.97 195 GLY A C 1
ATOM 1590 O O . GLY A 1 195 ? 7.748 5.083 -25.386 1.00 59.97 195 GLY A O 1
ATOM 1591 N N . PHE A 1 196 ? 8.530 5.003 -23.283 1.00 56.31 196 PHE A N 1
ATOM 1592 C CA . PHE A 1 196 ? 9.325 6.226 -23.376 1.00 56.31 196 PHE A CA 1
ATOM 1593 C C . PHE A 1 196 ? 10.502 6.098 -24.354 1.00 56.31 196 PHE A C 1
ATOM 1595 O O . PHE A 1 196 ? 10.678 6.956 -25.212 1.00 56.31 196 PHE A O 1
ATOM 1602 N N . TYR A 1 197 ? 11.300 5.025 -24.283 1.00 56.28 197 TYR A N 1
ATOM 1603 C CA . TYR A 1 197 ? 12.471 4.881 -25.165 1.00 56.28 197 TYR A CA 1
ATOM 1604 C C . TYR A 1 197 ? 12.110 4.646 -26.640 1.00 56.28 197 TYR A C 1
ATOM 1606 O O . TYR A 1 197 ? 12.856 5.088 -27.510 1.00 56.28 197 TYR A O 1
ATOM 1614 N N . ASN A 1 198 ? 10.978 3.999 -26.930 1.00 56.09 198 ASN A N 1
ATOM 1615 C CA . ASN A 1 198 ? 10.503 3.787 -28.304 1.00 56.09 198 ASN A CA 1
ATOM 1616 C C . ASN A 1 198 ? 9.645 4.943 -28.855 1.00 56.09 198 ASN A C 1
ATOM 1618 O O . ASN A 1 198 ? 9.405 4.987 -30.059 1.00 56.09 198 ASN A O 1
ATOM 1622 N N . GLY A 1 199 ? 9.174 5.860 -28.000 1.00 48.91 199 GLY A N 1
ATOM 1623 C CA . GLY A 1 199 ? 8.345 7.010 -28.382 1.00 48.91 199 GLY A CA 1
ATOM 1624 C C . GLY A 1 199 ? 9.124 8.219 -28.911 1.00 48.91 199 GLY A C 1
ATOM 1625 O O . GLY A 1 199 ? 8.526 9.133 -29.477 1.00 48.91 199 GLY A O 1
ATOM 1626 N N . TYR A 1 200 ? 10.454 8.230 -28.778 1.00 41.69 200 TYR A N 1
ATOM 1627 C CA . TYR A 1 200 ? 11.301 9.203 -29.466 1.00 41.69 200 TYR A CA 1
ATOM 1628 C C . TYR A 1 200 ? 11.708 8.642 -30.832 1.00 41.69 200 TYR A C 1
ATOM 1630 O O . TYR A 1 200 ? 12.317 7.569 -30.876 1.00 41.69 200 TYR A O 1
ATOM 1638 N N . PRO A 1 201 ? 11.469 9.347 -31.958 1.00 40.81 201 PRO A N 1
ATOM 1639 C CA . PRO A 1 201 ? 12.203 9.029 -33.168 1.00 40.81 201 PRO A CA 1
ATOM 1640 C C . PRO A 1 201 ? 13.683 9.196 -32.830 1.00 40.81 201 PRO A C 1
ATOM 1642 O O . PRO A 1 201 ? 14.118 10.260 -32.386 1.00 40.81 201 PRO A O 1
ATOM 1645 N N . SER A 1 202 ? 14.444 8.114 -32.990 1.00 39.66 202 SER A N 1
ATOM 1646 C CA . SER A 1 202 ? 15.896 8.157 -32.936 1.00 39.66 202 SER A CA 1
ATOM 1647 C C . SER A 1 202 ? 16.353 9.274 -33.871 1.00 39.66 202 SER A C 1
ATOM 1649 O O . SER A 1 202 ? 16.256 9.146 -35.091 1.00 39.66 202 SER A O 1
ATOM 1651 N N . SER A 1 203 ? 16.834 10.389 -33.314 1.00 43.94 203 SER A N 1
ATOM 1652 C CA . SER A 1 203 ? 17.657 11.345 -34.054 1.00 43.94 203 SER A CA 1
ATOM 1653 C C . SER A 1 203 ? 19.008 10.678 -34.300 1.00 43.94 203 SER A C 1
ATOM 1655 O O . SER A 1 203 ? 20.040 11.054 -33.747 1.00 43.94 203 SER A O 1
ATOM 1657 N N . SER A 1 204 ? 18.996 9.621 -35.111 1.00 39.69 204 SER A N 1
ATOM 1658 C CA . SER A 1 204 ? 20.186 9.059 -35.711 1.00 39.69 204 SER A CA 1
ATOM 1659 C C . SER A 1 204 ? 20.702 10.092 -36.700 1.00 39.69 204 SER A C 1
ATOM 1661 O O . SER A 1 204 ? 20.107 10.296 -37.756 1.00 39.69 204 SER A O 1
ATOM 1663 N N . MET A 1 205 ? 21.766 10.779 -36.285 1.00 40.91 205 MET A N 1
ATOM 1664 C CA . MET A 1 205 ? 22.769 11.447 -37.111 1.00 40.91 205 MET A CA 1
ATOM 1665 C C . MET A 1 205 ? 22.360 11.670 -38.573 1.00 40.91 205 MET A C 1
ATOM 1667 O O . MET A 1 205 ? 22.602 10.829 -39.438 1.00 40.91 205 MET A O 1
ATOM 1671 N N . ALA A 1 206 ? 21.828 12.856 -38.871 1.00 36.69 206 ALA A N 1
ATOM 1672 C CA . ALA A 1 206 ? 21.890 13.386 -40.223 1.00 36.69 206 ALA A CA 1
ATOM 1673 C C . ALA A 1 206 ? 23.365 13.684 -40.541 1.00 36.69 206 ALA A C 1
ATOM 1675 O O . ALA A 1 206 ? 23.862 14.786 -40.305 1.00 36.69 206 ALA A O 1
ATOM 1676 N N . SER A 1 207 ? 24.091 12.679 -41.031 1.00 37.22 207 SER A N 1
ATOM 1677 C CA . SER A 1 207 ? 25.364 12.882 -41.712 1.00 37.22 207 SER A CA 1
ATOM 1678 C C . SER A 1 207 ? 25.096 13.774 -42.923 1.00 37.22 207 SER A C 1
ATOM 1680 O O . SER A 1 207 ? 24.581 13.324 -43.945 1.00 37.22 207 SER A O 1
ATOM 1682 N N . GLN A 1 208 ? 25.400 15.064 -42.788 1.00 36.78 208 GLN A N 1
ATOM 1683 C CA . GLN A 1 208 ? 25.445 15.997 -43.905 1.00 36.78 208 GLN A CA 1
ATOM 1684 C C . GLN A 1 208 ? 26.540 15.534 -44.867 1.00 36.78 208 GLN A C 1
ATOM 1686 O O . GLN A 1 208 ? 27.726 15.766 -44.648 1.00 36.78 208 GLN A O 1
ATOM 1691 N N . VAL A 1 209 ? 26.132 14.861 -45.938 1.00 38.16 209 VAL A N 1
ATOM 1692 C CA . VAL A 1 209 ? 26.948 14.704 -47.140 1.00 38.16 209 VAL A CA 1
ATOM 1693 C C . VAL A 1 209 ? 26.858 16.034 -47.895 1.00 38.16 209 VAL A C 1
ATOM 1695 O O . VAL A 1 209 ? 25.753 16.406 -48.300 1.00 38.16 209 VAL A O 1
ATOM 1698 N N . PRO A 1 210 ? 27.952 16.788 -48.104 1.00 37.91 210 PRO A N 1
ATOM 1699 C CA . PRO A 1 210 ? 27.892 17.959 -48.961 1.00 37.91 210 PRO A CA 1
ATOM 1700 C C . PRO A 1 210 ? 27.728 17.482 -50.405 1.00 37.91 210 PRO A C 1
ATOM 1702 O O . PRO A 1 210 ? 28.585 16.779 -50.944 1.00 37.91 210 PRO A O 1
ATOM 1705 N N . ALA A 1 211 ? 26.611 17.854 -51.027 1.00 38.62 211 ALA A N 1
ATOM 1706 C CA . ALA A 1 211 ? 26.374 17.633 -52.443 1.00 38.62 211 ALA A CA 1
ATOM 1707 C C . ALA A 1 211 ? 27.450 18.360 -53.266 1.00 38.62 211 ALA A C 1
ATOM 1709 O O . ALA A 1 211 ? 27.607 19.580 -53.186 1.00 38.62 211 ALA A O 1
ATOM 1710 N N . ALA A 1 212 ? 28.199 17.593 -54.057 1.00 39.78 212 ALA A N 1
ATOM 1711 C CA . ALA A 1 212 ? 29.145 18.112 -55.026 1.00 39.78 212 ALA A CA 1
ATOM 1712 C C . ALA A 1 212 ? 28.407 18.977 -56.059 1.00 39.78 212 ALA A C 1
ATOM 1714 O O . ALA A 1 212 ? 27.536 18.509 -56.793 1.00 39.78 212 ALA A O 1
ATOM 1715 N N . ASN A 1 213 ? 28.780 20.252 -56.107 1.00 38.56 213 ASN A N 1
ATOM 1716 C CA . ASN A 1 213 ? 28.264 21.234 -57.046 1.00 38.56 213 ASN A CA 1
ATOM 1717 C C . ASN A 1 213 ? 28.763 20.884 -58.458 1.00 38.56 213 ASN A C 1
ATOM 1719 O O . ASN A 1 213 ? 29.947 21.037 -58.762 1.00 38.56 213 ASN A O 1
ATOM 1723 N N . ARG A 1 214 ? 27.877 20.392 -59.329 1.00 39.19 214 ARG A N 1
ATOM 1724 C CA . ARG A 1 214 ? 28.196 20.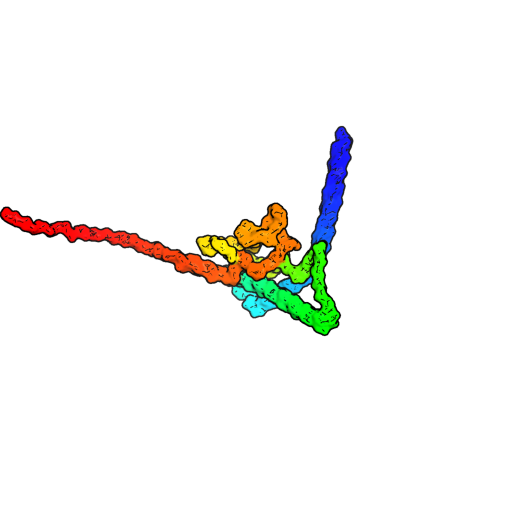121 -60.737 1.00 39.19 214 ARG A CA 1
ATOM 1725 C C . ARG A 1 214 ? 27.080 20.639 -61.636 1.00 39.19 214 ARG A C 1
ATOM 1727 O O . ARG A 1 214 ? 26.206 19.884 -62.039 1.00 39.19 214 ARG A O 1
ATOM 1734 N N . ALA A 1 215 ? 27.133 21.927 -61.968 1.00 38.00 215 ALA A N 1
ATOM 1735 C CA . ALA A 1 215 ? 26.399 22.486 -63.101 1.00 38.00 215 ALA A CA 1
ATOM 1736 C C . ALA A 1 215 ? 26.979 23.846 -63.523 1.00 38.00 215 ALA A C 1
ATOM 1738 O O . ALA A 1 215 ? 26.625 24.880 -62.971 1.00 38.00 215 ALA A O 1
ATOM 1739 N N . TYR A 1 216 ? 27.835 23.846 -64.546 1.00 35.25 216 TYR A N 1
ATOM 1740 C CA . TYR A 1 216 ? 27.845 24.929 -65.532 1.00 35.25 216 TYR A CA 1
ATOM 1741 C C . TYR A 1 216 ? 28.283 24.355 -66.883 1.00 35.25 216 TYR A C 1
ATOM 1743 O O . TYR A 1 216 ? 29.451 24.376 -67.255 1.00 35.25 216 TYR A O 1
ATOM 1751 N N . ILE A 1 217 ? 27.321 23.785 -67.608 1.00 42.84 217 ILE A N 1
ATOM 1752 C CA . ILE A 1 217 ? 27.380 23.731 -69.068 1.00 42.84 217 ILE A CA 1
ATOM 1753 C C . ILE A 1 217 ? 26.409 24.808 -69.532 1.00 42.84 217 ILE A C 1
ATOM 1755 O O . ILE A 1 217 ? 25.197 24.657 -69.398 1.00 42.84 217 ILE A O 1
ATOM 1759 N N . ARG A 1 218 ? 26.946 25.907 -70.058 1.00 38.81 218 ARG A N 1
ATOM 1760 C CA . ARG A 1 218 ? 26.184 26.850 -70.871 1.00 38.81 218 ARG A CA 1
ATOM 1761 C C . ARG A 1 218 ? 26.898 26.960 -72.207 1.00 38.81 218 ARG A C 1
ATOM 1763 O O . ARG A 1 218 ? 27.914 27.631 -72.336 1.00 38.81 218 ARG A O 1
ATOM 1770 N N . SER A 1 219 ? 26.398 26.202 -73.168 1.00 39.84 219 SER A N 1
ATOM 1771 C CA . SER A 1 219 ? 26.774 26.284 -74.570 1.00 39.84 219 SER A CA 1
ATOM 1772 C C . SER A 1 219 ? 26.037 27.431 -75.264 1.00 39.84 219 SER A C 1
ATOM 1774 O O . SER A 1 219 ? 24.867 27.676 -74.959 1.00 39.84 219 SER A O 1
ATOM 1776 N N . SER A 1 220 ? 26.712 27.978 -76.288 1.00 44.94 220 SER A N 1
ATOM 1777 C CA . SER A 1 220 ? 26.174 28.598 -77.518 1.00 44.94 220 SER A CA 1
ATOM 1778 C C . SER A 1 220 ? 25.975 30.131 -77.488 1.00 44.94 220 SER A C 1
ATOM 1780 O O . SER A 1 220 ? 25.533 30.656 -76.473 1.00 44.94 220 SER A O 1
ATOM 1782 N N . TRP A 1 221 ? 26.309 30.943 -78.503 1.00 40.75 221 TRP A N 1
ATOM 1783 C CA . TRP A 1 221 ? 26.601 30.787 -79.944 1.00 40.75 221 TRP A CA 1
ATOM 1784 C C . TRP A 1 221 ? 27.458 31.981 -80.434 1.00 40.75 221 TRP A C 1
ATOM 1786 O O . TRP A 1 221 ? 27.436 33.019 -79.775 1.00 40.75 221 TRP A O 1
ATOM 1796 N N . GLY A 1 222 ? 28.046 31.875 -81.638 1.00 37.91 222 GLY A N 1
ATOM 1797 C CA . GLY A 1 222 ? 28.268 33.021 -82.541 1.00 37.91 222 GLY A CA 1
ATOM 1798 C C . GLY A 1 222 ? 29.712 33.419 -82.765 1.00 37.91 222 GLY A C 1
ATOM 1799 O O . GLY A 1 222 ? 30.198 34.253 -81.977 1.00 37.91 222 GLY A O 1
#

Organism: NCBI:txid420778

pLDDT: mean 85.23, std 18.25, range [35.25, 98.62]

Radius of gyration: 28.29 Å; chains: 1; bounding box: 58×57×121 Å

Foldseek 3Di:
DVVVVVVVVVVVVVVVVVVVVVVVQVVVQCVLCVVVLVLLVVLLQVCCVVPVVVLPNDALVCLLLSLLVSLLVSQVVLLVVLVVVCVVCVVVVHDRDAADPPGQGRSFAFLLSSVSCCVPRRCVSPVVNPQFRFWFPAPPSLQPTDTHGSVRLQLVCLVPPDVQQDDDPRSGDGRPGTQDNDHRTDSCVPVSVVCNVVVDDPPPDPPDDPDDDDDDDDDDDD